Protein 5HQJ (pdb70)

B-factor: mean 32.26, std 24.85, range [4.84, 331.42]

Sequence (280 aa):
KDAKDISVAVIPKVAVPFFDDCNKGAKTAADKAGVKYQWVVPQNTQGSTQVQIIEDLISRHVDGIAISVNEPKSVESVKRAEQSGIKVLTYDSDSPKSGRSYIGTNNEQAGATAETGKALNGQGEVAIITGQLGAVNLNERIAGIKKGLAKYPGIKVVETQGTDDDDLARGVSVVETTLRAHPNLKGIFGVSQVGGPAVAKVLNTREFGAKGKLEVLAFDDLPDTLKGLKDGYIQGIIVQRPVTGSLAVDHLVAQIQGQEGQPKDIDTGVVTVVTKDNTTSYTK

Secondary structure (DSSP, 8-state):
--GGG-EEEEE-SSS-TTHHHHHHHHHHHHHHHT-EEEE---SSSSSHHHHHHHHHHHHTT-SEEEE--SSTGGGS---TTGGGT-EEEEBSS--TTS----EE--HHHHHH-----TTTTTEEEEEEE-S-TT-HHHHHHHHHHHHHHTT-TEEEEEEEE--TT-HHHHHHHHHHHHHH-TTEEEEEE-STTHHHHHHHHHTSTTT----SSEEE--S--HHHHHHHHHTS--B----S---HHHHHHHHHHHTT---S---EE-------TT------

Organism: Paraburkholderia graminis (strain ATCC 700544 / DSM 17151 / LMG 18924 / NCIMB 13744 / C4D1M) (NCBI:txid396598)

Nearest PDB structures (foldseek):
  6gq0-assembly1_A  TM=9.309E-01  e=3.709E-22  Geobacillus stearothermophilus
  5dte-assembly4_D  TM=8.939E-01  e=1.166E-20  Actinobacillus succinogenes 130Z
  6hyh-assembly1_A  TM=8.993E-01  e=2.840E-15  Mycolicibacterium smegmatis MC2 155
  6hb0-assembly2_B  TM=7.031E-01  e=1.275E-14  Mycolicibacterium smegmatis MC2 155
  3h75-assembly1_A  TM=8.509E-01  e=1.441E-12  Pseudomonas protegens Pf-5

Structure (mmCIF, N/CA/C/O backbone):
data_5HQJ
#
_entry.id   5HQJ
#
_cell.length_a   61.094
_cell.length_b   37.403
_cell.length_c   62.429
_cell.angle_alpha   90.000
_cell.angle_beta   113.610
_cell.angle_gamma   90.000
#
_symmetry.space_group_name_H-M   'P 1 21 1'
#
loop_
_entity.id
_entity.type
_entity.pdbx_description
1 polymer 'Periplasmic binding protein/LacI transcriptional regulator'
2 non-polymer alpha-D-arabinopyranose
3 non-polymer 'CHLORIDE ION'
4 water water
#
loop_
_atom_site.group_PDB
_atom_site.id
_atom_site.type_symbol
_atom_site.label_atom_id
_atom_site.label_alt_id
_atom_site.label_comp_id
_atom_site.label_asym_id
_atom_site.label_entity_id
_atom_site.label_seq_id
_atom_site.pdbx_PDB_ins_code
_atom_site.Cartn_x
_atom_site.Cartn_y
_atom_site.Cartn_z
_atom_site.occupancy
_atom_site.B_iso_or_equiv
_atom_site.auth_seq_id
_atom_site.auth_comp_id
_atom_site.auth_asym_id
_atom_site.auth_atom_id
_atom_site.pdbx_PDB_model_num
ATOM 17 N N . LYS A 1 24 ? 0.882 16.050 49.500 1.00 60.06 26 LYS A N 1
ATOM 18 C CA . LYS A 1 24 ? 1.003 14.848 50.337 1.00 41.88 26 LYS A CA 1
ATOM 19 C C . LYS A 1 24 ? 1.311 15.199 51.787 1.00 39.58 26 LYS A C 1
ATOM 20 O O . LYS A 1 24 ? 2.073 16.133 52.063 1.00 37.65 26 LYS A O 1
ATOM 39 N N . ASP A 1 25 ? 0.764 14.435 52.726 1.00 40.70 27 ASP A N 1
ATOM 40 C CA . ASP A 1 25 ? 1.188 14.596 54.114 1.00 61.33 27 ASP A CA 1
ATOM 41 C C . ASP A 1 25 ? 2.588 14.008 54.244 1.00 58.65 27 ASP A C 1
ATOM 42 O O . ASP A 1 25 ? 2.850 12.911 53.748 1.00 36.00 27 ASP A O 1
ATOM 51 N N . ALA A 1 26 ? 3.476 14.739 54.912 1.00 53.17 28 ALA A N 1
ATOM 52 C CA . ALA A 1 26 ? 4.890 14.382 54.966 1.00 29.32 28 ALA A CA 1
ATOM 53 C C . ALA A 1 26 ? 5.110 12.894 55.192 1.00 33.86 28 ALA A C 1
ATOM 54 O O . ALA A 1 26 ? 5.903 12.259 54.486 1.00 37.12 28 ALA A O 1
ATOM 61 N N . LYS A 1 27 ? 4.363 12.323 56.135 1.00 43.01 29 LYS A N 1
ATOM 62 C CA . LYS A 1 27 ? 4.534 10.921 56.491 1.00 42.06 29 LYS A CA 1
ATOM 63 C C . LYS A 1 27 ? 4.138 9.982 55.350 1.00 52.02 29 LYS A C 1
ATOM 64 O O . LYS A 1 27 ? 4.595 8.836 55.299 1.00 64.10 29 LYS A O 1
ATOM 83 N N . ASP A 1 28 ? 3.298 10.463 54.436 1.00 46.41 30 ASP A N 1
ATOM 84 C CA . ASP A 1 28 ? 2.923 9.677 53.256 1.00 48.88 30 ASP A CA 1
ATOM 85 C C . ASP A 1 28 ? 3.919 9.843 52.105 1.00 47.20 30 ASP A C 1
ATOM 86 O O . ASP A 1 28 ? 3.823 9.142 51.086 1.00 37.05 30 ASP A O 1
ATOM 95 N N . ILE A 1 29 ? 4.871 10.763 52.264 1.00 51.12 31 ILE A N 1
ATOM 96 C CA . ILE A 1 29 ? 5.884 10.986 51.239 1.00 41.04 31 ILE A CA 1
ATOM 97 C C . ILE A 1 29 ? 6.979 9.956 51.355 1.00 33.01 31 ILE A C 1
ATOM 98 O O . ILE A 1 29 ? 7.474 9.655 52.444 1.00 37.23 31 ILE A O 1
ATOM 114 N N . SER A 1 30 ? 7.358 9.429 50.204 1.00 30.10 32 SER A N 1
ATOM 115 C CA . SER A 1 30 ? 8.354 8.387 50.107 1.00 31.63 32 SER A CA 1
ATOM 116 C C . SER A 1 30 ? 9.402 8.825 49.102 1.00 41.71 32 SER A C 1
ATOM 117 O O . SER A 1 30 ? 9.066 9.147 47.951 1.00 28.87 32 SER A O 1
ATOM 125 N N . VAL A 1 31 ? 10.660 8.837 49.546 1.00 33.10 33 VAL A N 1
ATOM 126 C CA . VAL A 1 31 ? 11.797 9.188 48.702 1.00 27.15 33 VAL A CA 1
ATOM 127 C C . VAL A 1 31 ? 12.882 8.134 48.804 1.00 24.01 33 VAL A C 1
ATOM 128 O O . VAL A 1 31 ? 13.099 7.536 49.857 1.00 23.56 33 VAL A O 1
ATOM 141 N N . ALA A 1 32 ? 13.578 7.949 47.702 1.00 23.86 34 ALA A N 1
ATOM 142 C CA . ALA A 1 32 ? 14.622 6.967 47.578 1.00 23.41 34 ALA A CA 1
ATOM 143 C C . ALA A 1 32 ? 15.886 7.642 47.041 1.00 26.07 34 ALA A C 1
ATOM 144 O O . ALA A 1 32 ? 15.802 8.462 46.124 1.00 25.05 34 ALA A O 1
ATOM 151 N N . VAL A 1 33 ? 17.033 7.306 47.631 1.00 21.28 35 VAL A N 1
ATOM 152 C CA . VAL A 1 33 ? 18.316 7.821 47.175 1.00 19.24 35 VAL A CA 1
ATOM 153 C C . VAL A 1 33 ? 19.254 6.676 46.838 1.00 20.61 35 VAL A C 1
ATOM 154 O O . VAL A 1 33 ? 19.387 5.718 47.615 1.00 21.68 35 VAL A O 1
ATOM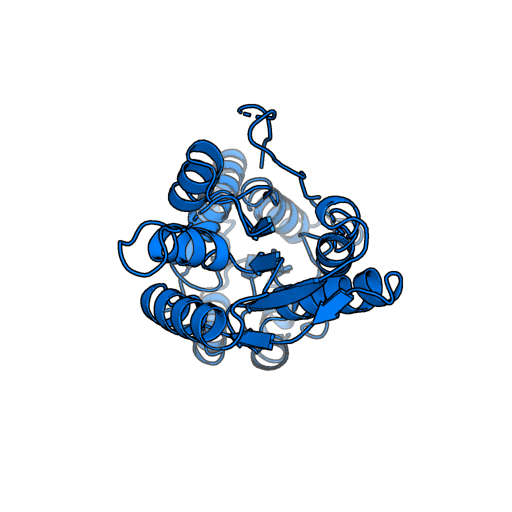 167 N N . ILE A 1 34 ? 19.889 6.781 45.674 1.00 21.52 36 ILE A N 1
ATOM 168 C CA . ILE A 1 34 ? 20.663 5.692 45.073 1.00 20.80 36 ILE A CA 1
ATOM 169 C C . ILE A 1 34 ? 22.090 6.127 44.856 1.00 20.32 36 ILE A C 1
ATOM 170 O O . ILE A 1 34 ? 22.328 7.069 44.070 1.00 19.51 36 ILE A O 1
ATOM 186 N N . PRO A 1 35 ? 23.044 5.477 45.536 1.00 19.18 37 PRO A N 1
ATOM 187 C CA . PRO A 1 35 ? 24.442 5.744 45.203 1.00 18.59 37 PRO A CA 1
ATOM 188 C C . PRO A 1 35 ? 24.881 4.974 43.966 1.00 21.69 37 PRO A C 1
ATOM 189 O O . PRO A 1 35 ? 24.084 4.196 43.429 1.00 22.48 37 PRO A O 1
ATOM 200 N N . LYS A 1 36 ? 26.128 5.154 43.557 1.00 19.81 38 LYS A N 1
ATOM 201 C CA . LYS A 1 36 ? 26.654 4.367 42.438 1.00 21.25 38 LYS A CA 1
ATOM 202 C C . LYS A 1 36 ? 26.764 2.905 42.873 1.00 30.76 38 LYS A C 1
ATOM 203 O O . LYS A 1 36 ? 26.6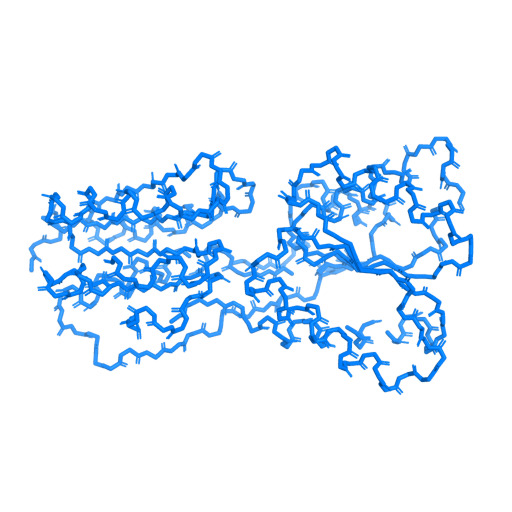36 1.998 42.052 1.00 25.17 38 LYS A O 1
ATOM 222 N N . VAL A 1 37 ? 27.017 2.710 44.169 1.00 24.18 39 VAL A N 1
ATOM 223 C CA . VAL A 1 37 ? 27.200 1.387 44.780 1.00 30.51 39 VAL A CA 1
ATOM 224 C C . VAL A 1 37 ? 27.575 1.622 46.232 1.00 39.88 39 VAL A C 1
ATOM 225 O O . VAL A 1 37 ? 27.849 2.752 46.611 1.00 23.65 39 VAL A O 1
ATOM 238 N N . ALA A 1 38 ? 27.631 0.558 47.030 1.00 39.03 40 ALA A N 1
ATOM 239 C CA . ALA A 1 38 ? 28.107 0.668 48.403 1.00 25.82 40 ALA A CA 1
ATOM 240 C C . ALA A 1 38 ? 29.604 0.863 48.458 1.00 30.39 40 ALA A C 1
ATOM 241 O O . ALA A 1 38 ? 30.336 -0.070 48.776 1.00 37.90 40 ALA A O 1
ATOM 248 N N . VAL A 1 39 ? 30.045 2.080 48.171 1.00 22.41 41 VAL A N 1
ATOM 249 C CA . VAL A 1 39 ? 31.441 2.487 48.310 1.00 19.14 41 VAL A CA 1
ATOM 250 C C . VAL A 1 39 ? 31.556 3.693 49.268 1.00 21.46 41 VAL A C 1
ATOM 251 O O . VAL A 1 39 ? 30.599 4.431 49.458 1.00 20.45 41 VAL A O 1
ATOM 264 N N . PRO A 1 40 ? 32.740 3.902 49.860 1.00 17.68 42 PRO A N 1
ATOM 265 C CA . PRO A 1 40 ? 32.937 4.758 51.033 1.00 17.72 42 PRO A CA 1
ATOM 266 C C . PRO A 1 40 ? 32.433 6.150 50.855 1.00 19.14 42 PRO A C 1
ATOM 267 O O . PRO A 1 40 ? 31.813 6.664 51.756 1.00 17.85 42 PRO A O 1
ATOM 278 N N . PHE A 1 41 ? 32.686 6.762 49.716 1.00 19.72 43 PHE A N 1
ATOM 279 C CA . PHE A 1 41 ? 32.215 8.126 49.514 1.00 16.89 43 PHE A CA 1
ATOM 280 C C . PHE A 1 41 ? 30.735 8.352 49.826 1.00 16.65 43 PHE A C 1
ATOM 281 O O . PHE A 1 41 ? 30.374 9.411 50.361 1.00 16.09 43 PHE A O 1
ATOM 298 N N . PHE A 1 42 ? 29.875 7.398 49.471 1.00 15.63 44 PHE A N 1
ATOM 299 C CA . PHE A 1 42 ? 28.437 7.641 49.530 1.00 14.73 44 PHE A CA 1
ATOM 300 C C . PHE A 1 42 ? 27.825 7.547 50.908 1.00 13.71 44 PHE A C 1
ATOM 301 O O . PHE A 1 42 ? 26.650 7.887 51.061 1.00 14.55 44 PHE A O 1
ATOM 318 N N . ASP A 1 43 ? 28.589 7.038 51.876 1.00 15.86 45 ASP A N 1
ATOM 319 C CA . ASP A 1 43 ? 28.130 7.027 53.263 1.00 14.67 45 ASP A CA 1
ATOM 320 C C . ASP A 1 43 ? 27.754 8.443 53.658 1.00 18.57 45 ASP A C 1
ATOM 321 O O . ASP A 1 43 ? 26.751 8.655 54.333 1.00 13.28 45 ASP A O 1
ATOM 330 N N . ASP A 1 44 ? 28.521 9.436 53.230 1.00 13.62 46 ASP A N 1
ATOM 331 C CA . ASP A 1 44 ? 28.200 10.826 53.580 1.00 13.37 46 ASP A CA 1
ATOM 332 C C . ASP A 1 44 ? 26.906 11.285 52.907 1.00 12.92 46 ASP A C 1
ATOM 333 O O . ASP A 1 44 ? 26.141 12.061 53.476 1.00 12.22 46 ASP A O 1
ATOM 342 N N . CYS A 1 45 ? 26.676 10.850 51.675 1.00 11.33 47 CYS A N 1
ATOM 343 C CA . CYS A 1 45 ? 25.462 11.218 50.983 1.00 11.76 47 CYS A CA 1
ATOM 344 C C . CYS A 1 45 ? 24.233 10.655 51.672 1.00 16.13 47 CYS A C 1
ATOM 345 O O . CYS A 1 45 ? 23.215 11.346 51.831 1.00 14.03 47 CYS A O 1
ATOM 353 N N . ASN A 1 46 ? 24.338 9.388 52.071 1.00 16.72 48 ASN A N 1
ATOM 354 C CA . ASN A 1 46 ? 23.344 8.752 52.911 1.00 13.53 48 ASN A CA 1
ATOM 355 C C . ASN A 1 46 ? 23.109 9.546 54.190 1.00 14.73 48 ASN A C 1
ATOM 356 O O . ASN A 1 46 ? 21.971 9.860 54.531 1.00 14.19 48 ASN A O 1
ATOM 367 N N . LYS A 1 47 ? 24.171 9.859 54.926 1.00 12.62 49 LYS A N 1
ATOM 368 C CA . LYS A 1 47 ? 24.019 10.658 56.159 1.00 13.18 49 LYS A CA 1
ATOM 369 C C . LYS A 1 47 ? 23.230 11.971 55.948 1.00 16.80 49 LYS A C 1
ATOM 370 O O . LYS A 1 47 ? 22.248 12.253 56.667 1.00 18.12 49 LYS A O 1
ATOM 389 N N . GLY A 1 48 ? 23.601 12.728 54.925 1.00 12.02 50 GLY A N 1
ATOM 390 C CA . GLY A 1 48 ? 22.972 14.006 54.666 1.00 16.06 50 GLY A CA 1
ATOM 391 C C . GLY A 1 48 ? 21.531 13.808 54.217 1.00 16.42 50 GLY A C 1
ATOM 392 O O . GLY A 1 48 ? 20.643 14.537 54.615 1.00 14.29 50 GLY A O 1
ATOM 396 N N . ALA A 1 49 ? 21.281 12.804 53.382 1.00 17.94 51 ALA A N 1
ATOM 397 C CA . ALA A 1 49 ? 19.910 12.561 52.934 1.00 15.69 51 ALA A CA 1
ATOM 398 C C . ALA A 1 49 ? 19.016 12.100 54.102 1.00 17.36 51 ALA A C 1
ATOM 399 O O . ALA A 1 49 ? 17.878 12.558 54.255 1.00 16.24 51 ALA A O 1
ATOM 406 N N . LYS A 1 50 ? 19.539 11.209 54.931 1.00 18.80 52 LYS A N 1
ATOM 407 C CA . LYS A 1 50 ? 18.790 10.647 56.043 1.00 18.84 52 LYS A CA 1
ATOM 408 C C . LYS A 1 50 ? 18.462 11.758 57.030 1.00 14.50 52 LYS A C 1
ATOM 409 O O . LYS A 1 50 ? 17.327 11.863 57.488 1.00 18.66 52 LYS A O 1
ATOM 428 N N . THR A 1 51 ? 19.442 12.613 57.329 1.00 17.14 53 THR A N 1
ATOM 429 C CA . THR A 1 51 ? 19.209 13.789 58.177 1.00 18.84 53 THR A CA 1
ATOM 430 C C . THR A 1 51 ? 18.083 14.687 57.625 1.00 17.37 53 THR A C 1
ATOM 431 O O . THR A 1 51 ? 17.152 15.056 58.349 1.00 16.46 53 THR A O 1
ATOM 442 N N . ALA A 1 52 ? 18.121 14.992 56.335 1.00 18.84 54 ALA A N 1
ATOM 443 C CA . ALA A 1 52 ? 17.111 15.877 55.763 1.00 15.51 54 ALA A CA 1
ATOM 444 C C . ALA A 1 52 ? 15.737 15.224 55.739 1.00 17.11 54 ALA A C 1
ATOM 445 O O . ALA A 1 52 ? 14.714 15.882 55.978 1.00 17.16 54 ALA A O 1
ATOM 452 N N . ALA A 1 53 ? 15.694 13.924 55.451 1.00 16.89 55 ALA A N 1
ATOM 453 C CA . ALA A 1 53 ? 14.413 13.203 55.418 1.00 19.17 55 ALA A CA 1
ATOM 454 C C . ALA A 1 53 ? 13.785 13.166 56.804 1.00 18.26 55 ALA A C 1
ATOM 455 O O . ALA A 1 53 ? 12.569 13.309 56.938 1.00 22.51 55 ALA A O 1
ATOM 462 N N . ASP A 1 54 ? 14.603 12.932 57.827 1.00 19.96 56 ASP A N 1
ATOM 463 C CA . ASP A 1 54 ? 14.102 12.890 59.199 1.00 20.74 56 ASP A CA 1
ATOM 464 C C . ASP A 1 54 ? 13.571 14.257 59.579 1.00 16.54 56 ASP A C 1
ATOM 465 O O . ASP A 1 54 ? 12.493 14.366 60.197 1.00 20.76 56 ASP A O 1
ATOM 474 N N . LYS A 1 55 ? 14.311 15.303 59.204 1.00 16.95 57 LYS A N 1
ATOM 475 C CA . LYS A 1 55 ? 13.865 16.669 59.443 1.00 17.27 57 LYS A CA 1
ATOM 476 C C . LYS A 1 55 ? 12.497 16.860 58.795 1.00 23.04 57 LYS A C 1
ATOM 477 O O . LYS A 1 55 ? 11.577 17.410 59.407 1.00 21.41 57 LYS A O 1
ATOM 496 N N . ALA A 1 56 ? 12.342 16.342 57.585 1.00 17.50 58 ALA A N 1
ATOM 497 C CA . ALA A 1 56 ? 11.153 16.609 56.798 1.00 28.23 58 ALA A CA 1
ATOM 498 C C . ALA A 1 56 ? 10.002 15.725 57.262 1.00 27.39 58 ALA A C 1
ATOM 499 O O . ALA A 1 56 ? 8.844 15.973 56.942 1.00 27.41 58 ALA A O 1
ATOM 506 N N . GLY A 1 57 ? 10.319 14.683 58.018 1.00 21.08 59 GLY A N 1
ATOM 507 C CA . GLY A 1 57 ? 9.311 13.724 58.429 1.00 27.50 59 GLY A CA 1
ATOM 508 C C . GLY A 1 57 ? 8.810 12.779 57.349 1.00 38.12 59 GLY A C 1
ATOM 509 O O . GLY A 1 57 ? 7.696 12.253 57.452 1.00 34.64 59 GLY A O 1
ATOM 513 N N . VAL A 1 58 ? 9.614 12.545 56.319 1.00 22.77 60 VAL A N 1
ATOM 514 C CA . VAL A 1 58 ? 9.199 11.665 55.232 1.00 24.04 60 VAL A CA 1
ATOM 515 C C . VAL A 1 58 ? 9.844 10.289 55.361 1.00 29.40 60 VAL A C 1
ATOM 516 O O . VAL A 1 58 ? 10.839 10.113 56.076 1.00 43.89 60 VAL A O 1
ATOM 529 N N . LYS A 1 59 ? 9.257 9.320 54.666 1.00 25.34 61 LYS A N 1
ATOM 530 C CA . LYS A 1 59 ? 9.829 7.991 54.533 1.00 36.77 61 LYS A CA 1
ATOM 531 C C . LYS A 1 59 ? 11.025 8.081 53.605 1.00 33.62 61 LYS A C 1
ATOM 532 O O . LYS A 1 59 ? 10.963 8.742 52.572 1.00 27.24 61 LYS A O 1
ATOM 551 N N . TYR A 1 60 ? 12.106 7.407 53.985 1.00 29.39 62 TYR A N 1
ATOM 552 C CA . TYR A 1 60 ? 13.362 7.476 53.270 1.00 30.71 62 TYR A CA 1
ATOM 553 C C . TYR A 1 60 ? 13.928 6.074 53.083 1.00 25.08 62 TYR A C 1
ATOM 554 O O . TYR A 1 60 ? 13.935 5.292 54.034 1.00 26.68 62 TYR A O 1
ATOM 572 N N . GLN A 1 61 ? 14.385 5.753 51.869 1.00 24.49 63 GLN A N 1
ATOM 573 C CA . GLN A 1 61 ? 15.219 4.571 51.655 1.00 31.21 63 GLN A CA 1
ATOM 574 C C . GLN A 1 61 ? 16.490 4.862 50.863 1.00 24.16 63 GLN A C 1
ATOM 575 O O . GLN A 1 61 ? 16.532 5.657 49.902 1.00 26.54 63 GLN A O 1
ATOM 589 N N . TRP A 1 62 ? 17.530 4.165 51.284 1.00 23.93 64 TRP A N 1
ATOM 590 C CA . TRP A 1 62 ? 18.812 4.131 50.617 1.00 22.91 64 TRP A CA 1
ATOM 591 C C . TRP A 1 62 ? 18.900 2.808 49.865 1.00 24.29 64 TRP A C 1
ATOM 592 O O . TRP A 1 62 ? 18.860 1.743 50.482 1.00 29.17 64 TRP A O 1
ATOM 613 N N . VAL A 1 63 ? 18.964 2.887 48.540 1.00 21.58 65 VAL A N 1
ATOM 614 C CA . VAL A 1 63 ? 18.927 1.708 47.674 1.00 23.45 65 VAL A CA 1
ATOM 615 C C . VAL A 1 63 ? 20.247 1.534 46.932 1.00 25.61 65 VAL A C 1
ATOM 616 O O . VAL A 1 63 ? 20.620 2.341 46.072 1.00 26.57 65 VAL A O 1
ATOM 629 N N . VAL A 1 64 ? 20.945 0.453 47.243 1.00 29.29 66 VAL A N 1
ATOM 630 C CA . VAL A 1 64 ? 22.318 0.301 46.803 1.00 33.19 66 VAL A CA 1
ATOM 631 C C . VAL A 1 64 ? 22.501 -0.682 45.638 1.00 36.93 66 VAL A C 1
ATOM 632 O O . VAL A 1 64 ? 22.114 -1.851 45.741 1.00 29.16 66 VAL A O 1
ATOM 645 N N . PRO A 1 65 ? 23.112 -0.221 44.532 1.00 36.18 67 PRO A N 1
ATOM 646 C CA . PRO A 1 65 ? 23.498 -1.175 43.480 1.00 42.74 67 PRO A CA 1
ATOM 647 C C . PRO A 1 65 ? 24.573 -2.176 43.947 1.00 58.14 67 PRO A C 1
ATOM 648 O O . PRO A 1 65 ? 25.279 -1.880 44.907 1.00 70.47 67 PRO A O 1
ATOM 659 N N . GLN A 1 66 ? 24.699 -3.328 43.274 1.00 51.16 68 GLN A N 1
ATOM 660 C CA . GLN A 1 66 ? 25.680 -4.354 43.658 1.00 49.58 68 GLN A CA 1
ATOM 661 C C . GLN A 1 66 ? 26.968 -4.216 42.853 1.00 57.57 68 GLN A C 1
ATOM 662 O O . GLN A 1 66 ? 28.036 -4.680 43.277 1.00 44.03 68 GLN A O 1
ATOM 676 N N . ASN A 1 67 ? 26.852 -3.583 41.686 1.00 31.87 69 ASN A N 1
ATOM 677 C CA . ASN A 1 67 ? 27.995 -3.305 40.831 1.00 38.70 69 ASN A CA 1
ATOM 678 C C . ASN A 1 67 ? 27.740 -2.034 40.034 1.00 42.78 69 ASN A C 1
ATOM 679 O O . ASN A 1 67 ? 26.649 -1.465 40.098 1.00 45.54 69 ASN A O 1
ATOM 690 N N . THR A 1 68 ? 28.749 -1.606 39.285 1.00 44.76 70 THR A N 1
ATOM 691 C CA . THR A 1 68 ? 28.736 -0.295 38.651 1.00 29.17 70 THR A CA 1
ATOM 692 C C . THR A 1 68 ? 28.150 -0.303 37.232 1.00 45.08 70 THR A C 1
ATOM 693 O O . THR A 1 68 ? 28.395 0.633 36.471 1.00 37.51 70 THR A O 1
ATOM 704 N N . GLN A 1 69 ? 27.368 -1.314 36.854 1.00 57.83 71 GLN A N 1
ATOM 705 C CA . GLN A 1 69 ? 27.194 -1.546 35.409 1.00 65.10 71 GLN A CA 1
ATOM 706 C C . GLN A 1 69 ? 26.112 -0.712 34.683 1.00 92.58 71 GLN A C 1
ATOM 707 O O . GLN A 1 69 ? 26.419 -0.114 33.648 1.00 107.98 71 GLN A O 1
ATOM 721 N N . GLY A 1 70 ? 24.875 -0.663 35.173 1.00 71.44 72 GLY A N 1
ATOM 722 C CA . GLY A 1 70 ? 23.855 0.153 34.515 1.00 36.02 72 GLY A CA 1
ATOM 723 C C . GLY A 1 70 ? 22.497 -0.490 34.498 1.00 42.15 72 GLY A C 1
ATOM 724 O O . GLY A 1 70 ? 21.510 0.114 34.926 1.00 38.17 72 GLY A O 1
ATOM 728 N N . SER A 1 71 ? 22.442 -1.720 33.996 1.00 39.46 73 SER A N 1
ATOM 729 C CA . SER A 1 71 ? 21.237 -2.526 34.114 1.00 42.77 73 SER A CA 1
ATOM 730 C C . SER A 1 71 ? 20.797 -2.613 35.571 1.00 37.18 73 SER A C 1
ATOM 731 O O . SER A 1 71 ? 19.606 -2.689 35.869 1.00 47.53 73 SER A O 1
ATOM 739 N N . THR A 1 72 ? 21.764 -2.617 36.483 1.00 38.26 74 THR A N 1
ATOM 740 C 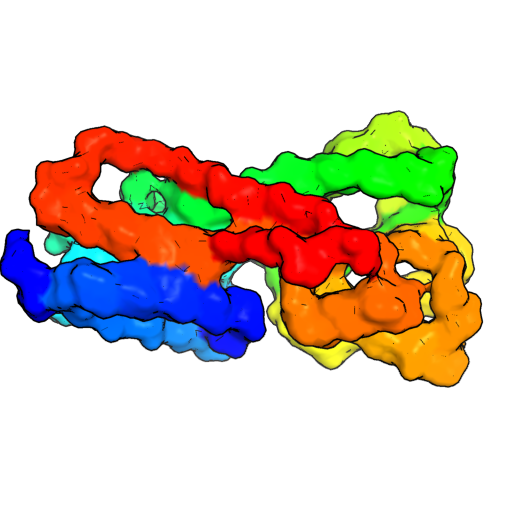CA . THR A 1 72 ? 21.463 -2.776 37.895 1.00 37.73 74 THR A CA 1
ATOM 741 C C . THR A 1 72 ? 20.642 -1.595 38.433 1.00 35.70 74 THR A C 1
ATOM 742 O O . THR A 1 72 ? 19.755 -1.777 39.271 1.00 41.44 74 THR A O 1
ATOM 753 N N . GLN A 1 73 ? 20.936 -0.394 37.944 1.00 36.63 75 GLN A N 1
ATOM 754 C CA . GLN A 1 73 ? 20.210 0.795 38.403 1.00 31.50 75 GLN A CA 1
ATOM 755 C C . GLN A 1 73 ? 18.867 0.951 37.689 1.00 35.29 75 GLN A C 1
ATOM 756 O O . GLN A 1 73 ? 17.947 1.537 38.237 1.00 34.98 75 GLN A O 1
ATOM 770 N N . VAL A 1 74 ? 18.727 0.403 36.482 1.00 36.99 76 VAL A N 1
ATOM 771 C CA . VAL A 1 74 ? 17.416 0.415 35.832 1.00 36.72 76 VAL A CA 1
ATOM 772 C C . VAL A 1 74 ? 16.430 -0.440 36.642 1.00 37.50 76 VAL A C 1
ATOM 773 O O . VAL A 1 74 ? 15.306 -0.019 36.905 1.00 37.90 76 VAL A O 1
ATOM 786 N N . GLN A 1 75 ? 16.857 -1.631 37.056 1.00 45.89 77 GLN A N 1
ATOM 787 C CA . GLN A 1 75 ? 15.985 -2.508 37.828 1.00 43.01 77 GLN A CA 1
ATOM 788 C C . GLN A 1 75 ? 15.485 -1.805 39.082 1.00 37.11 77 GLN A C 1
ATOM 789 O O . GLN A 1 75 ? 14.300 -1.903 39.420 1.00 46.55 77 GLN A O 1
ATOM 803 N N . ILE A 1 76 ? 16.368 -1.063 39.748 1.00 44.04 78 ILE A N 1
ATOM 804 C CA . ILE A 1 76 ? 15.988 -0.366 40.980 1.00 44.88 78 ILE A CA 1
ATOM 805 C C . ILE A 1 76 ? 14.905 0.679 40.734 1.00 33.86 78 ILE A C 1
ATOM 806 O O . ILE A 1 76 ? 13.964 0.808 41.518 1.00 35.76 78 ILE A O 1
ATOM 822 N N . ILE A 1 77 ? 15.028 1.426 39.645 1.00 34.14 79 ILE A N 1
ATOM 823 C CA . ILE A 1 77 ? 14.051 2.467 39.357 1.00 37.68 79 ILE A CA 1
ATOM 824 C C . ILE A 1 77 ? 12.686 1.851 38.997 1.00 37.31 79 ILE A C 1
ATOM 825 O O . ILE A 1 77 ? 11.658 2.374 39.416 1.00 37.68 79 ILE A O 1
ATOM 841 N N . GLU A 1 78 ? 12.657 0.711 38.307 1.00 55.70 80 GLU A N 1
ATOM 842 C CA . GLU A 1 78 ? 11.371 0.079 37.988 1.00 56.15 80 GLU A CA 1
ATOM 843 C C . GLU A 1 78 ? 10.621 -0.342 39.254 1.00 40.99 80 GLU A C 1
ATOM 844 O O . GLU A 1 78 ? 9.410 -0.125 39.355 1.00 44.17 80 GLU A O 1
ATOM 856 N N . ASP A 1 79 ? 11.333 -0.930 40.217 1.00 39.72 81 ASP A N 1
ATOM 857 C CA . ASP A 1 79 ? 10.739 -1.259 41.514 1.00 43.06 81 ASP A CA 1
ATOM 858 C C . ASP A 1 79 ? 10.124 -0.029 42.153 1.00 46.94 81 ASP A C 1
ATOM 859 O O . ASP A 1 79 ? 9.008 -0.067 42.662 1.00 71.43 81 ASP A O 1
ATOM 868 N N . LEU A 1 80 ? 10.873 1.068 42.124 1.00 44.93 82 LEU A N 1
ATOM 869 C CA . LEU A 1 80 ? 10.419 2.304 42.727 1.00 35.85 82 LEU A CA 1
ATOM 870 C C . LEU A 1 80 ? 9.199 2.843 42.011 1.00 37.61 82 LEU A C 1
ATOM 871 O O . LEU A 1 80 ? 8.282 3.351 42.650 1.00 37.90 82 LEU A O 1
ATOM 887 N N . ILE A 1 81 ? 9.166 2.700 40.689 1.00 38.93 83 ILE A N 1
ATOM 888 C CA . ILE A 1 81 ? 7.963 3.036 39.933 1.00 44.35 83 ILE A CA 1
ATOM 889 C C . ILE A 1 81 ? 6.817 2.193 40.471 1.00 42.73 83 ILE A C 1
ATOM 890 O O . ILE A 1 81 ? 5.747 2.712 40.815 1.00 43.54 83 ILE A O 1
ATOM 906 N N . SER A 1 82 ? 7.082 0.893 40.560 1.00 43.35 84 SER A N 1
ATOM 907 C CA . SER A 1 82 ? 6.108 -0.100 41.009 1.00 58.05 84 SER A CA 1
ATOM 908 C C . SER A 1 82 ? 5.471 0.259 42.340 1.00 58.90 84 SER A C 1
ATOM 909 O O . SER A 1 82 ? 4.289 -0.009 42.571 1.00 63.04 84 SER A O 1
ATOM 917 N N . ARG A 1 83 ? 6.261 0.872 43.213 1.00 49.63 85 ARG A N 1
ATOM 918 C CA . ARG A 1 83 ? 5.826 1.126 44.574 1.00 44.30 85 ARG A CA 1
ATOM 919 C C . ARG A 1 83 ? 5.180 2.490 44.727 1.00 41.35 85 ARG A C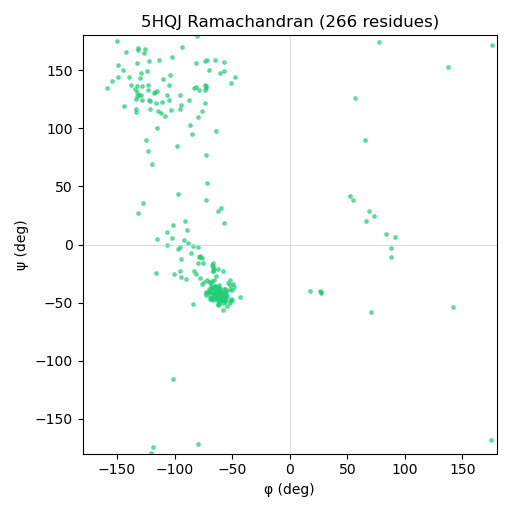 1
ATOM 920 O O . ARG A 1 83 ? 4.803 2.875 45.829 1.00 41.72 85 ARG A O 1
ATOM 941 N N . HIS A 1 84 ? 5.027 3.199 43.612 1.00 42.57 86 HIS A N 1
ATOM 942 C CA . HIS A 1 84 ? 4.427 4.524 43.619 1.00 48.30 86 HIS A CA 1
ATOM 943 C C . HIS A 1 84 ? 5.171 5.429 44.603 1.00 43.52 86 HIS A C 1
ATOM 944 O O . HIS A 1 84 ? 4.551 6.231 45.312 1.00 44.72 86 HIS A O 1
ATOM 958 N N . VAL A 1 85 ? 6.493 5.296 44.670 1.00 37.37 87 VAL A N 1
ATOM 959 C CA . VAL A 1 85 ? 7.262 6.206 45.516 1.00 41.66 87 VAL A CA 1
ATOM 960 C C . VAL A 1 85 ? 7.255 7.556 44.838 1.00 36.41 87 VAL A C 1
ATOM 961 O O . VAL A 1 85 ? 7.013 7.667 43.631 1.00 36.15 87 VAL A O 1
ATOM 974 N N . ASP A 1 86 ? 7.505 8.586 45.628 1.00 34.57 88 ASP A N 1
ATOM 975 C CA . ASP A 1 86 ? 7.224 9.940 45.199 1.00 39.56 88 ASP A CA 1
ATOM 976 C C . ASP A 1 86 ? 8.436 10.632 44.581 1.00 31.00 88 ASP A C 1
ATOM 977 O O . ASP A 1 86 ? 8.279 11.507 43.721 1.00 35.59 88 ASP A O 1
ATOM 986 N N . GLY A 1 87 ? 9.631 10.226 45.010 1.00 29.29 89 GLY A N 1
ATOM 987 C CA . GLY A 1 87 ? 10.856 10.871 44.577 1.00 31.40 89 GLY A CA 1
ATOM 988 C C . GLY A 1 87 ? 12.049 9.946 44.526 1.00 33.17 89 GLY A C 1
ATOM 989 O O . GLY A 1 87 ? 12.197 9.055 45.356 1.00 28.29 89 GLY A O 1
ATOM 993 N N . ILE A 1 88 ? 12.906 10.178 43.537 1.00 26.13 90 ILE A N 1
ATOM 994 C CA . ILE A 1 88 ? 14.131 9.423 43.338 1.00 25.38 90 ILE A CA 1
ATOM 995 C C . ILE A 1 88 ? 15.297 10.367 43.069 1.00 27.69 90 ILE A C 1
ATOM 996 O O . ILE A 1 88 ? 15.253 11.177 42.131 1.00 28.80 90 ILE A O 1
ATOM 1012 N N . ALA A 1 89 ? 16.343 10.233 43.869 1.00 27.35 91 ALA A N 1
ATOM 1013 C CA . ALA A 1 89 ? 17.614 10.900 43.612 1.00 20.44 91 ALA A CA 1
ATOM 1014 C C . ALA A 1 89 ? 18.655 9.828 43.349 1.00 27.78 91 ALA A C 1
ATOM 1015 O O . ALA A 1 89 ? 18.757 8.837 44.097 1.00 21.49 91 ALA A O 1
ATOM 1022 N N . ILE A 1 90 ? 19.420 10.021 42.279 1.00 21.91 92 ILE A N 1
ATOM 1023 C CA . ILE A 1 90 ? 20.383 9.025 41.866 1.00 24.16 92 ILE A CA 1
ATOM 1024 C C . ILE A 1 90 ? 21.712 9.649 41.439 1.00 20.55 92 ILE A C 1
ATOM 1025 O O . ILE A 1 90 ? 21.765 10.681 40.769 1.00 19.98 92 ILE A O 1
ATOM 1041 N N . SER A 1 91 ? 22.791 9.016 41.877 1.00 19.65 93 SER A N 1
ATOM 1042 C CA . SER A 1 91 ? 24.113 9.194 41.281 1.00 20.52 93 SER A CA 1
ATOM 1043 C C . SER A 1 91 ? 24.353 8.099 40.220 1.00 26.39 93 SER A C 1
ATOM 1044 O O . SER A 1 91 ? 24.350 6.900 40.542 1.00 21.81 93 SER A O 1
ATOM 1052 N N . VAL A 1 92 ? 24.575 8.508 38.970 1.00 26.16 94 VAL A N 1
ATOM 1053 C CA . VAL A 1 92 ? 24.569 7.590 37.815 1.00 23.79 94 VAL A CA 1
ATOM 1054 C C . VAL A 1 92 ? 25.949 7.072 37.415 1.00 24.02 94 VAL A C 1
ATOM 1055 O O . VAL A 1 92 ? 26.883 7.833 37.203 1.00 26.61 94 VAL A O 1
ATOM 1068 N N . ASN A 1 93 ? 26.063 5.753 37.289 1.00 31.58 95 ASN A N 1
ATOM 1069 C CA . ASN A 1 93 ? 27.334 5.169 36.892 1.00 27.57 95 ASN A CA 1
ATOM 1070 C C . ASN A 1 93 ? 27.651 5.407 35.419 1.00 28.18 95 ASN A C 1
ATOM 1071 O O . ASN A 1 93 ? 28.779 5.748 35.069 1.00 31.02 95 ASN A O 1
ATOM 1082 N N . GLU A 1 94 ? 26.635 5.257 34.584 1.00 30.93 96 GLU A N 1
ATOM 1083 C CA . GLU A 1 94 ? 26.769 5.467 33.142 1.00 43.12 96 GLU A CA 1
ATOM 1084 C C . GLU A 1 94 ? 25.462 6.096 32.593 1.00 30.18 96 GLU A C 1
ATOM 1085 O O . GLU A 1 94 ? 24.388 5.509 32.714 1.00 31.03 96 GLU A O 1
ATOM 1097 N N . PRO A 1 95 ? 25.559 7.308 32.007 1.00 32.35 97 PRO A N 1
ATOM 1098 C CA . PRO A 1 95 ? 24.387 8.169 31.792 1.00 39.50 97 PRO A CA 1
ATOM 1099 C C . PRO A 1 95 ? 23.384 7.641 30.777 1.00 46.58 97 PRO A C 1
ATOM 1100 O O . PRO A 1 95 ? 22.179 7.803 30.979 1.00 53.87 97 PRO A O 1
ATOM 1111 N N . LYS A 1 96 ? 23.866 7.023 29.701 1.00 53.89 98 LYS A N 1
ATOM 1112 C CA . LYS A 1 96 ? 22.965 6.615 28.638 1.00 54.62 98 LYS A CA 1
ATOM 1113 C C . LYS A 1 96 ? 22.104 5.467 29.152 1.00 39.39 98 LYS A C 1
ATOM 1114 O O . LYS A 1 96 ? 20.908 5.443 28.899 1.00 43.55 98 LYS A O 1
ATOM 1133 N N . SER A 1 97 ? 22.705 4.547 29.912 1.00 36.79 99 SER A N 1
ATOM 1134 C CA . SER A 1 97 ? 22.011 3.356 30.381 1.00 38.35 99 SER A CA 1
ATOM 1135 C C . SER A 1 97 ? 20.634 3.631 31.000 1.00 36.85 99 SER A C 1
ATOM 1136 O O . SER A 1 97 ? 19.697 2.849 30.876 1.00 38.35 99 SER A O 1
ATOM 1144 N N . VAL A 1 98 ? 20.532 4.743 31.705 1.00 39.35 100 VAL A N 1
ATOM 1145 C CA . VAL A 1 98 ? 19.419 4.953 32.613 1.00 34.72 100 VAL A CA 1
ATOM 1146 C C . VAL A 1 98 ? 18.399 5.987 32.082 1.00 35.25 100 VAL A C 1
ATOM 1147 O O . VAL A 1 98 ? 17.369 6.248 32.712 1.00 35.17 100 VAL A O 1
ATOM 1160 N N . GLU A 1 99 ? 18.665 6.541 30.897 1.00 37.56 101 GLU A N 1
ATOM 1161 C CA . GLU A 1 99 ? 17.808 7.598 30.355 1.00 40.64 101 GLU A CA 1
ATOM 1162 C C . GLU A 1 99 ? 16.355 7.149 30.196 1.00 38.27 101 GLU A C 1
ATOM 1163 O O . GLU A 1 99 ? 15.429 7.896 30.507 1.00 38.16 101 GLU A O 1
ATOM 1175 N N . SER A 1 100 ? 16.153 5.932 29.696 1.00 43.45 102 SER A N 1
ATOM 1176 C CA . SER A 1 100 ? 14.818 5.484 29.335 1.00 42.17 102 SER A CA 1
ATOM 1177 C C . SER A 1 100 ? 13.896 5.259 30.539 1.00 41.85 102 SER A C 1
ATOM 1178 O O . SER A 1 100 ? 12.747 5.702 30.539 1.00 42.71 102 SER A O 1
ATOM 1186 N N . VAL A 1 101 ? 14.385 4.566 31.560 1.00 40.73 103 VAL A N 1
ATOM 1187 C CA . VAL A 1 101 ? 13.550 4.266 32.720 1.00 40.52 103 VAL A CA 1
ATOM 1188 C C . VAL A 1 101 ? 13.307 5.521 33.572 1.00 38.78 103 VAL A C 1
ATOM 1189 O O . VAL A 1 101 ? 12.276 5.646 34.230 1.00 39.10 103 VAL A O 1
ATOM 1219 N N . LYS A 1 103 ? 12.804 8.517 32.396 1.00 38.21 105 LYS A N 1
ATOM 1220 C CA . LYS A 1 103 ? 11.714 9.210 31.738 1.00 39.65 105 LYS A CA 1
ATOM 1221 C C . LYS A 1 103 ? 10.349 8.622 32.089 1.00 42.37 105 LYS A C 1
ATOM 1222 O O . LYS A 1 103 ? 9.410 9.374 32.297 1.00 41.72 105 LYS A O 1
ATOM 1241 N N . ARG A 1 104 ? 10.238 7.296 32.174 1.00 42.45 106 ARG A N 1
ATOM 1242 C CA . ARG A 1 104 ? 8.953 6.677 32.515 1.00 44.19 106 ARG A CA 1
ATOM 1243 C C . ARG A 1 104 ? 8.522 7.044 33.931 1.00 42.92 106 ARG A C 1
ATOM 1244 O O . ARG A 1 104 ? 7.359 7.378 34.167 1.00 43.98 106 ARG A O 1
ATOM 1265 N N . ALA A 1 105 ? 9.470 6.982 34.865 1.00 46.84 107 ALA A N 1
ATOM 1266 C CA . ALA A 1 105 ? 9.236 7.376 36.253 1.00 39.33 107 ALA A CA 1
ATOM 1267 C C . ALA A 1 105 ? 8.591 8.753 36.327 1.00 39.06 107 ALA A C 1
ATOM 1268 O O . ALA A 1 105 ? 7.633 8.970 37.049 1.00 39.51 107 ALA A O 1
ATOM 1275 N N . GLU A 1 106 ? 9.155 9.685 35.583 1.00 38.35 108 GLU A N 1
ATOM 1276 C CA . GLU A 1 106 ? 8.614 11.028 35.465 1.00 38.21 108 GLU A CA 1
ATOM 1277 C C . GLU A 1 106 ? 7.179 11.075 34.864 1.00 40.75 108 GLU A C 1
ATOM 1278 O O . GLU A 1 106 ? 6.375 11.917 35.272 1.00 40.91 108 GLU A O 1
ATOM 1290 N N . GLN A 1 107 ? 6.855 10.181 33.917 1.00 44.58 109 GLN A N 1
ATOM 1291 C CA . GLN A 1 107 ? 5.502 10.125 33.329 1.00 47.90 109 GLN A CA 1
ATOM 1292 C C . GLN A 1 107 ? 4.539 9.394 34.244 1.00 57.17 109 GLN A C 1
ATOM 1293 O O . GLN A 1 107 ? 3.364 9.219 33.913 1.00 61.58 109 GLN A O 1
ATOM 1307 N N . SER A 1 108 ? 5.057 8.911 35.363 1.00 44.89 110 SER A N 1
ATOM 1308 C CA . SER A 1 108 ? 4.232 8.305 36.393 1.00 45.92 110 SER A CA 1
ATOM 1309 C C . SER A 1 108 ? 4.045 9.283 37.535 1.00 44.08 110 SER A C 1
ATOM 1310 O O . SER A 1 108 ? 3.475 8.943 38.571 1.00 50.41 110 SER A O 1
ATOM 1318 N N . GLY A 1 109 ? 4.542 10.503 37.336 1.00 49.27 111 GLY A N 1
ATOM 1319 C CA . GLY A 1 109 ? 4.487 11.540 38.352 1.00 42.81 111 GLY A CA 1
ATOM 1320 C C . GLY A 1 109 ? 5.650 11.578 39.338 1.00 38.96 111 GLY A C 1
ATOM 1321 O O . GLY A 1 109 ? 5.684 12.462 40.184 1.00 48.22 111 GLY A O 1
ATOM 1325 N N . ILE A 1 110 ? 6.588 10.635 39.240 1.00 37.82 112 ILE A N 1
ATOM 1326 C CA . ILE A 1 110 ? 7.721 10.571 40.179 1.00 35.44 112 ILE A CA 1
ATOM 1327 C C . ILE A 1 110 ? 8.680 11.696 39.860 1.00 36.35 112 ILE A C 1
ATOM 1328 O O . ILE A 1 110 ? 9.023 11.919 38.682 1.00 34.00 112 ILE A O 1
ATOM 1344 N N . LYS A 1 111 ? 9.104 12.409 40.900 1.00 31.68 113 LYS A N 1
ATOM 1345 C CA . LYS A 1 111 ? 10.091 13.470 40.729 1.00 33.17 113 LYS A CA 1
ATOM 1346 C C . LYS A 1 111 ? 11.463 12.847 40.732 1.00 33.82 113 LYS A C 1
ATOM 1347 O O . LYS A 1 111 ? 11.754 11.986 41.569 1.00 27.90 113 LYS A O 1
ATOM 1366 N N . VAL A 1 112 ? 12.295 13.266 39.785 1.00 27.88 114 VAL A N 1
ATOM 1367 C CA . VAL A 1 112 ? 13.582 12.635 39.602 1.00 26.93 114 VAL A CA 1
ATOM 1368 C C . VAL A 1 112 ? 14.657 13.699 39.476 1.00 25.10 114 VAL A C 1
ATOM 1369 O O . VAL A 1 112 ? 14.514 14.643 38.708 1.00 29.15 114 VAL A O 1
ATOM 1382 N N . LEU A 1 113 ? 15.732 13.524 40.230 1.00 23.38 115 LEU A N 1
ATOM 1383 C CA . LEU A 1 113 ? 16.893 14.362 40.063 1.00 24.37 115 LEU A CA 1
ATOM 1384 C C . LEU A 1 113 ? 18.164 13.552 40.243 1.00 22.21 115 LEU A C 1
ATOM 1385 O O . LEU A 1 113 ? 18.144 12.405 40.735 1.00 21.40 115 LEU A O 1
ATOM 1401 N N . THR A 1 114 ? 19.276 14.143 39.829 1.00 20.05 116 THR A N 1
ATOM 1402 C CA . THR A 1 114 ? 20.577 13.505 40.014 1.00 19.90 116 THR A CA 1
ATOM 1403 C C . THR A 1 114 ? 21.442 14.280 40.982 1.00 22.50 116 THR A C 1
ATOM 1404 O O . THR A 1 114 ? 21.185 15.466 41.227 1.00 17.71 116 THR A O 1
ATOM 1415 N N . TYR A 1 115 ? 22.435 13.582 41.542 1.00 18.10 117 TYR A N 1
ATOM 1416 C CA . TYR A 1 115 ? 23.439 14.196 42.435 1.00 14.87 117 TYR A CA 1
ATOM 1417 C C . TYR A 1 115 ? 24.764 13.478 42.177 1.00 18.46 117 TYR A C 1
ATOM 1418 O O . TYR A 1 115 ? 24.775 12.322 41.744 1.00 16.45 117 TYR A O 1
ATOM 1436 N N . ASP A 1 116 ? 25.863 14.209 42.375 1.00 19.27 118 ASP A N 1
ATOM 1437 C CA . ASP A 1 116 ? 27.227 13.696 42.273 1.00 13.85 118 ASP A CA 1
ATOM 1438 C C . ASP A 1 116 ? 27.674 13.377 40.852 1.00 16.79 118 ASP A C 1
ATOM 1439 O O . ASP A 1 116 ? 28.692 13.898 40.405 1.00 24.05 118 ASP A O 1
ATOM 1448 N N . SER A 1 117 ? 26.930 12.484 40.192 1.00 19.85 119 SER A N 1
ATOM 1449 C CA . SER A 1 117 ? 27.215 12.080 38.810 1.00 24.51 119 SER A CA 1
ATOM 1450 C C . SER A 1 117 ? 25.927 12.096 37.978 1.00 19.51 119 SER A C 1
ATOM 1451 O O . SER A 1 117 ? 24.973 11.335 38.190 1.00 22.58 119 SER A O 1
ATOM 1459 N N . ASP A 1 118 ? 25.921 13.016 37.021 1.00 26.57 120 ASP A N 1
ATOM 1460 C CA . ASP A 1 118 ? 24.724 13.332 36.240 1.00 29.75 120 ASP A CA 1
ATOM 1461 C C . ASP A 1 118 ? 24.444 12.370 35.074 1.00 26.43 120 ASP A C 1
ATOM 1462 O O . ASP A 1 118 ? 25.339 11.651 34.616 1.00 31.08 120 ASP A O 1
ATOM 1471 N N . SER A 1 119 ? 23.171 12.329 34.678 1.00 28.18 121 SER A N 1
ATOM 1472 C CA . SER A 1 119 ? 22.724 11.813 33.372 1.00 38.77 121 SER A CA 1
ATOM 1473 C C . SER A 1 119 ? 21.893 12.901 32.679 1.00 37.32 121 SER A C 1
ATOM 1474 O O . SER A 1 119 ? 20.682 12.975 32.874 1.00 28.71 121 SER A O 1
ATOM 1482 N N . PRO A 1 120 ? 22.546 13.772 31.894 1.00 36.12 122 PRO A N 1
ATOM 1483 C CA . PRO A 1 120 ? 21.900 14.998 31.398 1.00 47.43 122 PRO A CA 1
ATOM 1484 C C . PRO A 1 120 ? 20.684 14.819 30.484 1.00 35.86 122 PRO A C 1
ATOM 1485 O O . PRO A 1 120 ? 19.898 15.763 30.390 1.00 31.67 122 PRO A O 1
ATOM 1496 N N . LYS A 1 121 ? 20.520 13.662 29.851 1.00 38.44 123 LYS A N 1
ATOM 1497 C CA . LYS A 1 121 ? 19.424 13.464 28.905 1.00 43.50 123 LYS A CA 1
ATOM 1498 C C . LYS A 1 121 ? 18.297 12.571 29.448 1.00 44.37 123 LYS A C 1
ATOM 1499 O O . LYS A 1 121 ? 17.400 12.167 28.705 1.00 43.06 123 LYS A O 1
ATOM 1518 N N . SER A 1 122 ? 18.339 12.277 30.742 1.00 31.85 124 SER A N 1
ATOM 1519 C CA . SER A 1 122 ? 17.309 11.470 31.407 1.00 43.83 124 SER A CA 1
ATOM 1520 C C . SER A 1 122 ? 15.998 12.217 31.682 1.00 42.91 124 SER A C 1
ATOM 1521 O O . SER A 1 122 ? 14.985 11.608 32.057 1.00 43.13 124 SER A O 1
ATOM 1529 N N . GLY A 1 123 ? 16.021 13.532 31.510 1.00 35.90 125 GLY A N 1
ATOM 1530 C CA . GLY A 1 123 ? 14.860 14.351 31.809 1.00 34.30 125 GLY A CA 1
ATOM 1531 C C . GLY A 1 123 ? 14.774 14.711 33.274 1.00 32.56 125 GLY A C 1
ATOM 1532 O O . GLY A 1 123 ? 13.769 15.252 33.742 1.00 30.69 125 GLY A O 1
ATOM 1536 N N . ARG A 1 124 ? 15.834 14.402 34.011 1.00 33.82 126 ARG A N 1
ATOM 1537 C CA . ARG A 1 124 ? 15.873 14.714 35.440 1.00 30.16 126 ARG A CA 1
ATOM 1538 C C . ARG A 1 124 ? 15.662 16.216 35.617 1.00 28.45 126 ARG A C 1
ATOM 1539 O O . ARG A 1 124 ? 16.019 17.005 34.742 1.00 32.86 126 ARG A O 1
ATOM 1560 N N . SER A 1 125 ? 15.060 16.587 36.738 1.00 25.33 127 SER A N 1
ATOM 1561 C CA . SER A 1 125 ? 14.693 17.976 37.009 1.00 24.58 127 SER A CA 1
ATOM 1562 C C . SER A 1 125 ? 15.923 18.850 37.151 1.00 31.19 127 SER A C 1
ATOM 1563 O O . SER A 1 125 ? 15.938 20.009 36.756 1.00 29.08 127 SER A O 1
ATOM 1588 N N . TYR A 1 127 ? 20.449 18.705 38.559 1.00 21.21 129 TYR A N 1
ATOM 1589 C CA . TYR A 1 127 ? 21.675 18.093 39.057 1.00 16.34 129 TYR A CA 1
ATOM 1590 C C . TYR A 1 127 ? 22.244 18.859 40.234 1.00 18.64 129 TYR A C 1
ATOM 1591 O O . TYR A 1 127 ? 22.429 20.089 40.171 1.00 21.81 129 TYR A O 1
ATOM 1609 N N . ILE A 1 128 ? 22.515 18.125 41.297 1.00 16.34 130 ILE A N 1
ATOM 1610 C CA . ILE A 1 128 ? 23.185 18.648 42.454 1.00 17.55 130 ILE A CA 1
ATOM 1611 C C . ILE A 1 128 ? 24.570 18.029 42.592 1.00 20.78 130 ILE A C 1
ATOM 1612 O O . ILE A 1 128 ? 24.705 16.840 42.891 1.00 16.93 130 ILE A O 1
ATOM 1628 N N . GLY A 1 129 ? 25.612 18.821 42.427 1.00 18.35 131 GLY A N 1
ATOM 1629 C CA . GLY A 1 129 ? 26.931 18.260 42.598 1.00 21.34 131 GLY A CA 1
ATOM 1630 C C . GLY A 1 129 ? 28.073 19.195 42.279 1.00 19.98 131 GLY A C 1
ATOM 1631 O O . GLY A 1 129 ? 27.906 20.415 42.135 1.00 14.60 131 GLY A O 1
ATOM 1635 N N . THR A 1 130 ? 29.253 18.598 42.196 1.00 18.11 132 THR A N 1
ATOM 1636 C CA . THR A 1 130 ? 30.480 19.305 41.874 1.00 17.91 132 THR A CA 1
ATOM 1637 C C . THR A 1 130 ? 30.471 19.735 40.417 1.00 10.43 132 THR A C 1
ATOM 1638 O O . THR A 1 130 ? 29.860 19.088 39.559 1.00 15.47 132 THR A O 1
ATOM 1649 N N . ASN A 1 131 ? 31.158 20.849 40.150 1.00 14.26 133 ASN A N 1
ATOM 1650 C CA . ASN A 1 131 ? 31.500 21.230 38.780 1.00 16.95 133 ASN A CA 1
ATOM 1651 C C . ASN A 1 131 ? 32.764 20.488 38.456 1.00 19.38 133 ASN A C 1
ATOM 1652 O O . ASN A 1 131 ? 33.849 20.905 38.835 1.00 15.36 133 ASN A O 1
ATOM 1663 N N . ASN A 1 132 ? 32.602 19.345 37.828 1.00 13.36 134 ASN A N 1
ATOM 1664 C CA . ASN A 1 132 ? 33.700 18.386 37.810 1.00 10.39 134 ASN A CA 1
ATOM 1665 C C . ASN A 1 132 ? 34.786 18.774 36.841 1.00 15.09 134 ASN A C 1
ATOM 1666 O O . ASN A 1 132 ? 35.963 18.607 37.146 1.00 11.01 134 ASN A O 1
ATOM 1677 N N . GLU A 1 133 ? 34.434 19.387 35.720 1.00 14.14 135 GLU A N 1
ATOM 1678 C CA . GLU A 1 133 ? 35.498 19.866 34.842 1.00 15.14 135 GLU A CA 1
ATOM 1679 C C . GLU A 1 133 ? 36.272 20.974 35.568 1.00 14.34 135 GLU A C 1
ATOM 1680 O O . GLU A 1 133 ? 37.500 20.983 35.541 1.00 16.33 135 GLU A O 1
ATOM 1692 N N . GLN A 1 134 ? 35.591 21.898 36.260 1.00 15.60 136 GLN A N 1
ATOM 1693 C CA . GLN A 1 134 ? 36.307 22.951 36.974 1.00 15.78 136 GLN A CA 1
ATOM 1694 C C . GLN A 1 134 ? 37.190 22.366 38.083 1.00 13.18 136 GLN A C 1
ATOM 1695 O O . GLN A 1 134 ? 38.279 22.871 38.356 1.00 13.65 136 GLN A O 1
ATOM 1709 N N . ALA A 1 135 ? 36.726 21.315 38.748 1.00 13.91 137 ALA A N 1
ATOM 1710 C CA . ALA A 1 135 ? 37.589 20.709 39.753 1.00 12.08 137 ALA A CA 1
ATOM 1711 C C . ALA A 1 135 ? 38.895 20.178 39.106 1.00 10.00 137 ALA A C 1
ATOM 1712 O O . ALA A 1 135 ? 39.976 20.273 39.678 1.00 10.10 137 ALA A O 1
ATOM 1719 N N . GLY A 1 136 ? 38.784 19.555 37.923 1.00 11.95 138 GLY A N 1
ATOM 1720 C CA . GLY A 1 136 ? 39.990 19.115 37.184 1.00 10.37 138 GLY A CA 1
ATOM 1721 C C . GLY A 1 136 ? 40.909 20.246 36.822 1.00 9.84 138 GLY A C 1
ATOM 1722 O O . GLY A 1 136 ? 42.133 20.188 36.992 1.00 8.01 138 GLY A O 1
ATOM 1726 N N . ALA A 1 137 ? 40.304 21.306 36.302 1.00 11.86 139 ALA A N 1
ATOM 1727 C CA . ALA A 1 137 ? 41.054 22.498 36.011 1.00 9.90 139 ALA A CA 1
ATOM 1728 C C . ALA A 1 137 ? 41.831 23.030 37.226 1.00 8.06 139 ALA A C 1
ATOM 1729 O O . ALA A 1 137 ? 42.979 23.380 37.119 1.00 11.64 139 ALA A O 1
ATOM 1736 N N . THR A 1 138 ? 41.201 23.075 38.389 1.00 10.94 140 THR A N 1
ATOM 1737 C CA . THR A 1 138 ? 41.863 23.502 39.600 1.00 10.00 140 THR A CA 1
ATOM 1738 C C . THR A 1 138 ? 43.025 22.593 40.003 1.00 11.00 140 THR A C 1
ATOM 1739 O O . THR A 1 138 ? 44.060 23.057 40.408 1.00 10.53 140 THR A O 1
ATOM 1767 N N . ALA A 1 140 ? 44.810 20.869 37.963 1.00 9.87 142 ALA A N 1
ATOM 1768 C CA . ALA A 1 140 ? 45.866 21.141 37.010 1.00 6.56 142 ALA A CA 1
ATOM 1769 C C . ALA A 1 140 ? 46.683 22.383 37.386 1.00 10.39 142 ALA A C 1
ATOM 1770 O O . ALA A 1 140 ? 47.915 22.384 37.246 1.00 8.93 142 ALA A O 1
ATOM 1777 N N . GLU A 1 141 ? 46.001 23.444 37.828 1.00 11.95 143 GLU A N 1
ATOM 1778 C CA . GLU A 1 141 ? 46.717 24.649 38.253 1.00 12.82 143 GLU A CA 1
ATOM 1779 C C . GLU A 1 141 ? 47.560 24.351 39.480 1.00 12.26 143 GLU A C 1
ATOM 1780 O O . GLU A 1 141 ? 48.718 24.778 39.578 1.00 13.02 143 GLU A O 1
ATOM 1792 N N . THR A 1 142 ? 46.979 23.633 40.434 1.00 11.00 144 THR A N 1
ATOM 1793 C CA . THR A 1 142 ? 47.696 23.270 41.630 1.00 13.01 144 THR A CA 1
ATOM 1794 C C . THR A 1 142 ? 48.970 22.488 41.267 1.00 10.02 144 THR A C 1
ATOM 1795 O O . THR A 1 142 ? 50.091 22.753 41.749 1.00 13.92 144 THR A O 1
ATOM 1823 N N . GLY A 1 144 ? 50.560 22.367 38.308 1.00 11.44 146 GLY A N 1
ATOM 1824 C CA . GLY A 1 144 ? 51.454 23.140 37.479 1.00 11.48 146 GLY A CA 1
ATOM 1825 C C . GLY A 1 144 ? 52.307 24.065 38.317 1.00 14.96 146 GLY A C 1
ATOM 1826 O O . GLY A 1 144 ? 53.508 24.178 38.088 1.00 13.09 146 GLY A O 1
ATOM 1830 N N . LYS A 1 145 ? 51.693 24.671 39.318 1.00 15.56 147 LYS A N 1
ATOM 1831 C CA . LYS A 1 145 ? 52.411 25.539 40.251 1.00 14.40 147 LYS A CA 1
ATOM 1832 C C . LYS A 1 145 ? 53.394 24.697 41.072 1.00 17.11 147 LYS A C 1
ATOM 1833 O O . LYS A 1 145 ? 54.599 25.000 41.159 1.00 19.23 147 LYS A O 1
ATOM 1852 N N . ALA A 1 146 ? 52.917 23.576 41.602 1.00 17.36 148 ALA A N 1
ATOM 1853 C CA . ALA A 1 146 ? 53.775 22.728 42.430 1.00 13.12 148 ALA A CA 1
ATOM 1854 C C . ALA A 1 146 ? 54.999 22.186 41.708 1.00 16.80 148 ALA A C 1
ATOM 1855 O O . ALA A 1 146 ? 56.069 22.054 42.319 1.00 19.73 148 ALA A O 1
ATOM 1862 N N . LEU A 1 147 ? 54.846 21.843 40.423 1.00 13.70 149 LEU A N 1
ATOM 1863 C CA . LEU A 1 147 ? 55.939 21.334 39.611 1.00 15.09 149 LEU A CA 1
ATOM 1864 C C . LEU A 1 147 ? 56.749 22.432 38.898 1.00 10.30 149 LEU A C 1
ATOM 1865 O O . LEU A 1 147 ? 57.668 22.121 38.152 1.00 14.33 149 LEU A O 1
ATOM 1881 N N . ASN A 1 148 ? 56.390 23.707 39.118 1.00 16.03 150 ASN A N 1
ATOM 1882 C CA . ASN A 1 148 ? 57.028 24.796 38.383 1.00 23.38 150 ASN A CA 1
ATOM 1883 C C . ASN A 1 148 ? 56.964 24.513 36.887 1.00 15.27 150 ASN A C 1
ATOM 1884 O O . ASN A 1 148 ? 57.933 24.750 36.151 1.00 18.78 150 ASN A O 1
ATOM 1895 N N . GLY A 1 149 ? 55.807 24.015 36.452 1.00 14.22 151 GLY A N 1
ATOM 1896 C CA . GLY A 1 149 ? 55.542 23.752 35.050 1.00 14.19 151 GLY A CA 1
ATOM 1897 C C . GLY A 1 149 ? 56.365 22.661 34.379 1.00 11.73 151 GLY A C 1
ATOM 1898 O O . GLY A 1 149 ? 56.463 22.591 33.133 1.00 13.57 151 GLY A O 1
ATOM 1902 N N . GLN A 1 150 ? 56.948 21.753 35.170 1.00 10.62 152 GLN A N 1
ATOM 1903 C CA . GLN A 1 150 ? 57.868 20.792 34.661 1.00 12.57 152 GLN A CA 1
ATOM 1904 C C . GLN A 1 150 ? 57.590 19.367 35.150 1.00 13.42 152 GLN A C 1
ATOM 1905 O O . GLN A 1 150 ? 57.505 19.166 36.362 1.00 15.30 152 GLN A O 1
ATOM 1919 N N . GLY A 1 151 ? 57.480 18.387 34.251 1.00 9.73 153 GLY A N 1
ATOM 1920 C CA . GLY A 1 151 ? 57.417 17.009 34.687 1.00 12.22 153 GLY A CA 1
ATOM 1921 C C . GLY A 1 151 ? 56.401 16.099 34.005 1.00 9.54 153 GLY A C 1
ATOM 1922 O O . GLY A 1 151 ? 55.342 16.559 33.552 1.00 11.07 153 GLY A O 1
ATOM 1926 N N . GLU A 1 152 ? 56.701 14.813 33.977 1.00 9.45 154 GLU A N 1
ATOM 1927 C CA . GLU A 1 152 ? 55.752 13.798 33.608 1.00 6.63 154 GLU A CA 1
ATOM 1928 C C . GLU A 1 152 ? 54.742 13.590 34.712 1.00 8.68 154 GLU A C 1
ATOM 1929 O O . GLU A 1 152 ? 55.112 13.541 35.880 1.00 8.71 154 GLU A O 1
ATOM 1941 N N . VAL A 1 153 ? 53.481 13.455 34.339 1.00 6.12 155 VAL A N 1
ATOM 1942 C CA . VAL A 1 153 ? 52.412 13.157 35.278 1.00 5.88 155 VAL A CA 1
ATOM 1943 C C . VAL A 1 153 ? 51.512 12.039 34.799 1.00 8.26 155 VAL A C 1
ATOM 1944 O O . VAL A 1 153 ? 51.405 11.763 33.596 1.00 6.48 155 VAL A O 1
ATOM 1957 N N . ALA A 1 154 ? 50.859 11.385 35.748 1.00 5.98 156 ALA A N 1
ATOM 1958 C CA . ALA A 1 154 ? 49.892 10.309 35.494 1.00 5.93 156 ALA A CA 1
ATOM 1959 C C . ALA A 1 154 ? 48.549 10.626 36.138 1.00 7.29 156 ALA A C 1
ATOM 1960 O O . ALA A 1 154 ? 48.481 11.325 37.144 1.00 6.82 156 ALA A O 1
ATOM 1967 N N . ILE A 1 155 ? 47.482 10.136 35.514 1.00 5.76 157 ILE A N 1
ATOM 1968 C CA . ILE A 1 155 ? 46.122 10.310 35.972 1.00 5.79 157 ILE A CA 1
ATOM 1969 C C . ILE A 1 155 ? 45.496 8.953 36.200 1.00 9.38 157 ILE A C 1
ATOM 1970 O O . ILE A 1 155 ? 45.483 8.096 35.294 1.00 7.72 157 ILE A O 1
ATOM 1986 N N . ILE A 1 156 ? 45.007 8.742 37.421 1.00 6.80 158 ILE A N 1
ATOM 1987 C CA . ILE A 1 156 ? 44.380 7.474 37.847 1.00 6.65 158 ILE A CA 1
ATOM 1988 C C . ILE A 1 156 ? 42.911 7.747 38.044 1.00 10.04 158 ILE A C 1
ATOM 1989 O O . ILE A 1 156 ? 42.548 8.636 38.844 1.00 7.45 158 ILE A O 1
ATOM 2005 N N . THR A 1 157 ? 42.050 7.011 37.337 1.00 6.76 159 THR A N 1
ATOM 2006 C CA . THR A 1 157 ? 40.624 7.234 37.462 1.00 6.63 159 THR A CA 1
ATOM 2007 C C . THR A 1 157 ? 39.935 5.995 37.983 1.00 8.66 159 THR A C 1
ATOM 2008 O O . THR A 1 157 ? 40.601 5.014 38.319 1.00 10.62 159 THR A O 1
ATOM 2019 N N . GLY A 1 158 ? 38.602 6.037 38.037 1.00 9.58 160 GLY A N 1
ATOM 2020 C CA . GLY A 1 158 ? 37.827 4.915 38.539 1.00 15.58 160 GLY A CA 1
ATOM 2021 C C . GLY A 1 158 ? 37.254 4.138 37.386 1.00 17.23 160 GLY A C 1
ATOM 2022 O O . GLY A 1 158 ? 37.986 3.605 36.553 1.00 18.62 160 GLY A O 1
ATOM 2026 N N . GLN A 1 159 ? 35.927 4.132 37.311 1.00 22.04 161 GLN A N 1
ATOM 2027 C CA . GLN A 1 159 ? 35.244 3.493 36.203 1.00 30.79 161 GLN A CA 1
ATOM 2028 C C . GLN A 1 159 ? 35.278 4.423 34.964 1.00 10.98 161 GLN A C 1
ATOM 2029 O O . GLN A 1 159 ? 35.046 5.625 35.050 1.00 19.56 161 GLN A O 1
ATOM 2043 N N . LEU A 1 160 ? 35.630 3.825 33.833 1.00 14.81 162 LEU A N 1
ATOM 2044 C CA . LEU A 1 160 ? 35.855 4.571 32.609 1.00 15.90 162 LEU A CA 1
ATOM 2045 C C . LEU A 1 160 ? 34.595 5.227 32.012 1.00 23.56 162 LEU A C 1
ATOM 2046 O O . LEU A 1 160 ? 34.715 6.126 31.185 1.00 18.81 162 LEU A O 1
ATOM 2062 N N . GLY A 1 161 ? 33.408 4.817 32.450 1.00 25.89 163 GLY A N 1
ATOM 2063 C CA . GLY A 1 161 ? 32.169 5.335 31.891 1.00 27.21 163 GLY A CA 1
ATOM 2064 C C . GLY A 1 161 ? 31.530 6.461 32.667 1.00 37.24 163 GLY A C 1
ATOM 2065 O O . GLY A 1 161 ? 30.518 7.023 32.257 1.00 65.94 163 GLY A O 1
ATOM 2069 N N . ALA A 1 162 ? 32.134 6.794 33.799 1.00 20.39 164 ALA A N 1
ATOM 2070 C CA . ALA A 1 162 ? 31.609 7.813 34.691 1.00 34.29 164 ALA A CA 1
ATOM 2071 C C . ALA A 1 162 ? 31.800 9.229 34.160 1.00 28.84 164 ALA A C 1
ATOM 2072 O O . ALA A 1 162 ? 32.930 9.676 33.930 1.00 23.06 164 ALA A O 1
ATOM 2079 N N . VAL A 1 163 ? 30.696 9.953 34.008 1.00 25.20 165 VAL A N 1
ATOM 2080 C CA . VAL A 1 163 ? 30.742 11.320 33.508 1.00 42.71 165 VAL A CA 1
ATOM 2081 C C . VAL A 1 163 ? 31.527 12.258 34.405 1.00 23.05 165 VAL A C 1
ATOM 2082 O O . VAL A 1 163 ? 32.283 13.096 33.908 1.00 22.92 165 VAL A O 1
ATOM 2095 N N . ASN A 1 164 ? 31.360 12.164 35.720 1.00 17.63 166 ASN A N 1
ATOM 2096 C CA . ASN A 1 164 ? 31.957 13.158 36.565 1.00 19.61 166 ASN A CA 1
ATOM 2097 C C . ASN A 1 164 ? 33.457 12.912 36.495 1.00 11.19 166 ASN A C 1
ATOM 2098 O O . ASN A 1 164 ? 34.211 13.865 36.467 1.00 11.82 166 ASN A O 1
ATOM 2109 N N . LEU A 1 165 ? 33.873 11.638 36.449 1.00 11.69 167 LEU A N 1
ATOM 2110 C CA . LEU A 1 165 ? 35.289 11.302 36.452 1.00 7.56 167 LEU A CA 1
ATOM 2111 C C . LEU A 1 165 ? 35.898 11.715 35.148 1.00 7.17 167 LEU A C 1
ATOM 2112 O O . LEU A 1 165 ? 36.962 12.298 35.121 1.00 10.28 167 LEU A O 1
ATOM 2128 N N . ASN A 1 166 ? 35.190 11.476 34.048 1.00 7.67 168 ASN A N 1
ATOM 2129 C CA . ASN A 1 166 ? 35.740 11.878 32.762 1.00 12.94 168 ASN A CA 1
ATOM 2130 C C . ASN A 1 166 ? 35.816 13.394 32.592 1.00 10.18 168 ASN A C 1
ATOM 2131 O O . ASN A 1 166 ? 36.744 13.894 31.987 1.00 11.86 168 ASN A O 1
ATOM 2142 N N . GLU A 1 167 ? 34.872 14.132 33.169 1.00 9.53 169 GLU A N 1
ATOM 2143 C CA . GLU A 1 167 ? 34.972 15.564 33.198 1.00 10.98 169 GLU A CA 1
ATOM 2144 C C . GLU A 1 167 ? 36.175 16.047 33.997 1.00 10.47 169 GLU A C 1
ATOM 2145 O O . GLU A 1 167 ? 36.826 16.992 33.602 1.00 9.55 169 GLU A O 1
ATOM 2157 N N . ARG A 1 168 ? 36.443 15.410 35.126 1.00 9.58 170 ARG A N 1
ATOM 2158 C CA . ARG A 1 168 ? 37.595 15.750 35.932 1.00 7.43 170 ARG A CA 1
ATOM 2159 C C . ARG A 1 168 ? 38.853 15.581 35.093 1.00 13.21 170 ARG A C 1
ATOM 2160 O O . ARG A 1 168 ? 39.757 16.415 35.088 1.00 8.57 170 ARG A O 1
ATOM 2181 N N . ILE A 1 169 ? 38.939 14.453 34.414 1.00 8.81 171 ILE A N 1
ATOM 2182 C CA . ILE A 1 169 ? 40.096 14.231 33.537 1.00 5.86 171 ILE A CA 1
ATOM 2183 C C . ILE A 1 169 ? 40.228 15.292 32.421 1.00 7.90 171 ILE A C 1
ATOM 2184 O O . ILE A 1 169 ? 41.327 15.833 32.109 1.00 7.07 171 ILE A O 1
ATOM 2200 N N . ALA A 1 170 ? 39.115 15.609 31.782 1.00 11.48 172 ALA A N 1
ATOM 2201 C CA . ALA A 1 170 ? 39.122 16.652 30.751 1.00 6.64 172 ALA A CA 1
ATOM 2202 C C . ALA A 1 170 ? 39.563 18.008 31.301 1.00 6.99 172 ALA A C 1
ATOM 2203 O O . ALA A 1 170 ? 40.330 18.710 30.647 1.00 10.49 172 ALA A O 1
ATOM 2210 N N . GLY A 1 171 ? 39.116 18.351 32.504 1.00 7.44 173 GLY A N 1
ATOM 2211 C CA . GLY A 1 171 ? 39.588 19.560 33.157 1.00 13.08 173 GLY A CA 1
ATOM 2212 C C . GLY A 1 171 ? 41.083 19.584 33.424 1.00 11.64 173 GLY A C 1
ATOM 2213 O O . GLY A 1 171 ? 41.759 20.587 33.186 1.00 8.39 173 GLY A O 1
ATOM 2217 N N . ILE A 1 172 ? 41.631 18.476 33.898 1.00 6.75 174 ILE A N 1
ATOM 2218 C CA . ILE A 1 172 ? 43.065 18.370 34.097 1.00 6.47 174 ILE A CA 1
ATOM 2219 C C . ILE A 1 172 ? 43.791 18.543 32.780 1.00 7.82 174 ILE A C 1
ATOM 2220 O O . ILE A 1 172 ? 44.742 19.315 32.741 1.00 7.22 174 ILE A O 1
ATOM 2236 N N . LYS A 1 173 ? 43.407 17.811 31.736 1.00 5.76 175 LYS A N 1
ATOM 2237 C CA . LYS A 1 173 ? 44.159 17.843 30.499 1.00 7.45 175 LYS A CA 1
ATOM 2238 C C . LYS A 1 173 ? 44.060 19.250 29.874 1.00 11.59 175 LYS A C 1
ATOM 2239 O O . LYS A 1 173 ? 45.050 19.779 29.419 1.00 9.54 175 LYS A O 1
ATOM 2258 N N . LYS A 1 174 ? 42.893 19.866 29.884 1.00 8.70 176 LYS A N 1
ATOM 2259 C CA . LYS A 1 174 ? 42.777 21.231 29.319 1.00 8.96 176 LYS A CA 1
ATOM 2260 C C . LYS A 1 174 ? 43.625 22.233 30.119 1.00 10.24 176 LYS A C 1
ATOM 2261 O O . LYS A 1 174 ? 44.334 23.064 29.537 1.00 12.62 176 LYS A O 1
ATOM 2280 N N . GLY A 1 175 ? 43.615 22.132 31.443 1.00 10.82 177 GLY A N 1
ATOM 2281 C CA . GLY A 1 175 ? 44.397 23.007 32.309 1.00 12.05 177 GLY A CA 1
ATOM 2282 C C . GLY A 1 175 ? 45.890 22.815 32.136 1.00 10.80 177 GLY A C 1
ATOM 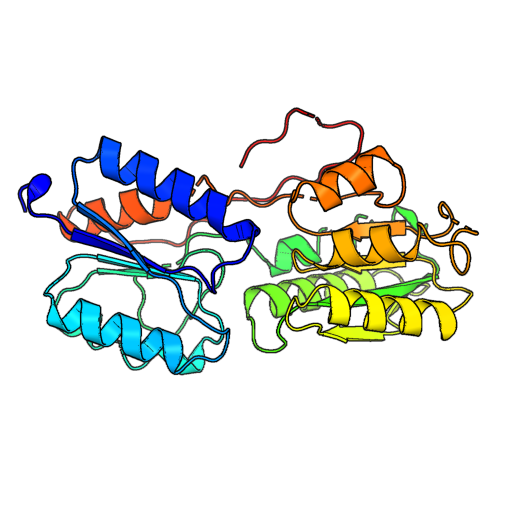2283 O O . GLY A 1 175 ? 46.666 23.763 32.065 1.00 11.68 177 GLY A O 1
ATOM 2287 N N . LEU A 1 176 ? 46.341 21.570 32.042 1.00 7.25 178 LEU A N 1
ATOM 2288 C CA . LEU A 1 176 ? 47.774 21.296 31.870 1.00 5.52 178 LEU A CA 1
ATOM 2289 C C . LEU A 1 176 ? 48.346 21.773 30.539 1.00 7.02 178 LEU A C 1
ATOM 2290 O O . LEU A 1 176 ? 49.538 21.949 30.432 1.00 7.43 178 LEU A O 1
ATOM 2306 N N . ALA A 1 177 ? 47.483 21.980 29.554 1.00 7.92 179 ALA A N 1
ATOM 2307 C CA . ALA A 1 177 ? 47.885 22.471 28.249 1.00 7.35 179 ALA A CA 1
ATOM 2308 C C . ALA A 1 177 ? 48.584 23.806 28.345 1.00 6.89 179 ALA A C 1
ATOM 2309 O O . ALA A 1 177 ? 49.346 24.148 27.449 1.00 7.89 179 ALA A O 1
ATOM 2316 N N . LYS A 1 178 ? 48.354 24.549 29.408 1.00 8.30 180 LYS A N 1
ATOM 2317 C CA . LYS A 1 178 ? 49.062 25.812 29.654 1.00 8.19 180 LYS A CA 1
ATOM 2318 C C . LYS A 1 178 ? 50.569 25.664 29.949 1.00 13.38 180 LYS A C 1
ATOM 2319 O O . LYS A 1 178 ? 51.327 26.646 29.855 1.00 13.04 180 LYS A O 1
ATOM 2338 N N . TYR A 1 179 ? 51.005 24.454 30.301 1.00 10.49 181 TYR A N 1
ATOM 2339 C CA . TYR A 1 179 ? 52.368 24.193 30.778 1.00 9.75 181 TYR A CA 1
ATOM 2340 C C . TYR A 1 179 ? 53.077 23.290 29.773 1.00 11.84 181 TYR A C 1
ATOM 2341 O O . TYR A 1 179 ? 52.876 22.070 29.783 1.00 9.56 181 TYR A O 1
ATOM 2359 N N . PRO A 1 180 ? 53.931 23.864 28.898 1.00 7.47 182 PRO A N 1
ATOM 2360 C CA . PRO A 1 180 ? 54.589 23.059 27.862 1.00 9.21 182 PRO A CA 1
ATOM 2361 C C . PRO A 1 180 ? 55.533 21.997 28.417 1.00 10.80 182 PRO A C 1
ATOM 2362 O O . PRO A 1 180 ? 55.709 20.977 27.780 1.00 11.92 182 PRO A O 1
ATOM 2373 N N . GLY A 1 181 ? 56.079 22.236 29.602 1.00 12.19 183 GLY A N 1
ATOM 2374 C CA . GLY A 1 181 ? 57.030 21.323 30.188 1.00 16.11 183 GLY A CA 1
ATOM 2375 C C . GLY A 1 181 ? 56.405 20.164 30.937 1.00 18.59 183 GLY A C 1
ATOM 2376 O O . GLY A 1 181 ? 57.151 19.321 31.430 1.00 11.35 183 GLY A O 1
ATOM 2380 N N . ILE A 1 182 ? 55.068 20.100 31.003 1.00 11.80 184 ILE A N 1
ATOM 2381 C CA . ILE A 1 182 ? 54.379 18.970 31.602 1.00 8.02 184 ILE A CA 1
ATOM 2382 C C . ILE A 1 182 ? 53.770 18.078 30.549 1.00 8.27 184 ILE A C 1
ATOM 2383 O O . ILE A 1 182 ? 53.208 18.544 29.576 1.00 9.32 184 ILE A O 1
ATOM 2399 N N . LYS A 1 183 ? 53.922 16.779 30.744 1.00 8.29 185 LYS A N 1
ATOM 2400 C CA . LYS A 1 183 ? 53.374 15.790 29.837 1.00 7.71 185 LYS A CA 1
ATOM 2401 C C . LYS A 1 183 ? 52.614 14.737 30.587 1.00 5.26 185 LYS A C 1
ATOM 2402 O O . LYS A 1 183 ? 53.161 14.190 31.554 1.00 7.90 185 LYS A O 1
ATOM 2421 N N . VAL A 1 184 ? 51.386 14.464 30.191 1.00 5.86 186 VAL A N 1
ATOM 2422 C CA . VAL A 1 184 ? 50.610 13.360 30.720 1.00 5.11 186 VAL A CA 1
ATOM 2423 C C . VAL A 1 184 ? 51.070 12.085 30.029 1.00 9.05 186 VAL A C 1
ATOM 2424 O O . VAL A 1 184 ? 50.867 11.880 28.801 1.00 10.78 186 VAL A O 1
ATOM 2437 N N . VAL A 1 185 ? 51.750 11.246 30.795 1.00 8.76 187 VAL A N 1
ATOM 2438 C CA . VAL A 1 185 ? 52.307 10.000 30.243 1.00 8.17 187 VAL A CA 1
ATOM 2439 C C . VAL A 1 185 ? 51.392 8.792 30.438 1.00 11.68 187 VAL A C 1
ATOM 2440 O O . VAL A 1 185 ? 51.568 7.763 29.774 1.00 9.85 187 VAL A O 1
ATOM 2453 N N . GLU A 1 186 ? 50.372 8.920 31.265 1.00 6.83 188 GLU A N 1
ATOM 2454 C CA . GLU A 1 186 ? 49.470 7.806 31.555 1.00 7.83 188 GLU A CA 1
ATOM 2455 C C . GLU A 1 186 ? 48.151 8.279 32.073 1.00 8.19 188 GLU A C 1
ATOM 2456 O O . GLU A 1 186 ? 48.094 9.171 32.936 1.00 8.53 188 GLU A O 1
ATOM 2468 N N . THR A 1 187 ? 47.086 7.696 31.540 1.00 6.69 189 THR A N 1
ATOM 2469 C CA . THR A 1 187 ? 45.740 7.843 32.108 1.00 6.41 189 THR A CA 1
ATOM 2470 C C . THR A 1 187 ? 45.131 6.453 32.159 1.00 6.67 189 THR A C 1
ATOM 2471 O O . THR A 1 187 ? 44.976 5.815 31.116 1.00 8.73 189 THR A O 1
ATOM 2482 N N . GLN A 1 188 ? 44.839 5.947 33.362 1.00 6.60 190 GLN A N 1
ATOM 2483 C CA . GLN A 1 188 ? 44.366 4.564 33.509 1.00 6.04 190 GLN A CA 1
ATOM 2484 C C . GLN A 1 188 ? 43.250 4.435 34.535 1.00 10.12 190 GLN A C 1
ATOM 2485 O O . GLN A 1 188 ? 43.225 5.137 35.553 1.00 8.54 190 GLN A O 1
ATOM 2499 N N . GLY A 1 189 ? 42.308 3.552 34.277 1.00 9.30 191 GLY A N 1
ATOM 2500 C CA . GLY A 1 189 ? 41.209 3.303 35.184 1.00 9.23 191 GLY A CA 1
ATOM 2501 C C . GLY A 1 189 ? 41.439 2.140 36.160 1.00 10.25 191 GLY A C 1
ATOM 2502 O O . GLY A 1 189 ? 42.367 1.364 35.997 1.00 14.34 191 GLY A O 1
ATOM 2506 N N . THR A 1 190 ? 40.531 2.035 37.123 1.00 14.45 192 THR A N 1
ATOM 2507 C CA . THR A 1 190 ? 40.649 1.088 38.225 1.00 16.62 192 THR A CA 1
ATOM 2508 C C . THR A 1 190 ? 39.330 0.476 38.648 1.00 23.25 192 THR A C 1
ATOM 2509 O O . THR A 1 190 ? 39.316 -0.403 39.510 1.00 21.05 192 THR A O 1
ATOM 2520 N N A ASP A 1 191 ? 38.246 0.974 38.070 0.59 18.80 193 ASP A N 1
ATOM 2521 N N B ASP A 1 191 ? 38.222 0.933 38.046 0.41 18.39 193 ASP A N 1
ATOM 2522 C CA A ASP A 1 191 ? 36.920 0.635 38.528 0.59 20.59 193 ASP A CA 1
ATOM 2523 C CA B ASP A 1 191 ? 36.831 0.758 38.547 0.41 21.31 193 ASP A CA 1
ATOM 2524 C C A ASP A 1 191 ? 36.835 0.830 40.042 0.59 29.37 193 ASP A C 1
ATOM 2525 C C B ASP A 1 191 ? 36.675 1.081 40.027 0.41 29.28 193 ASP A C 1
ATOM 2526 O O A ASP A 1 191 ? 35.996 0.213 40.691 0.59 26.79 193 ASP A O 1
ATOM 2527 O O B ASP A 1 191 ? 35.638 0.811 40.638 0.41 20.38 193 ASP A O 1
ATOM 2544 N N . ASP A 1 192 ? 37.699 1.694 40.593 1.00 22.38 194 ASP A N 1
ATOM 2545 C CA . ASP A 1 192 ? 37.761 1.945 42.033 1.00 26.79 194 ASP A CA 1
ATOM 2546 C C . ASP A 1 192 ? 37.852 0.648 42.818 1.00 19.60 194 ASP A C 1
ATOM 2547 O O . ASP A 1 192 ? 37.343 0.552 43.925 1.00 30.42 194 ASP A O 1
ATOM 2557 N N . ASP A 1 193 ? 38.504 -0.361 42.258 1.00 27.46 195 ASP A N 1
ATOM 2558 C CA . ASP A 1 193 ? 38.943 -1.481 43.061 1.00 26.74 195 ASP A CA 1
ATOM 2559 C C . ASP A 1 193 ? 40.325 -1.116 43.618 1.00 29.60 195 ASP A C 1
ATOM 2560 O O . ASP A 1 193 ? 41.211 -0.784 42.848 1.00 21.87 195 ASP A O 1
ATOM 2569 N N . LEU A 1 194 ? 40.493 -1.162 44.940 1.00 28.01 196 LEU A N 1
ATOM 2570 C CA . LEU A 1 194 ? 41.747 -0.745 45.591 1.00 18.87 1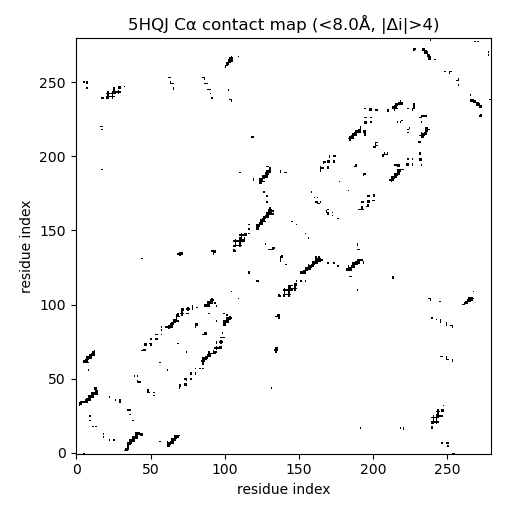96 LEU A CA 1
ATOM 2571 C C . LEU A 1 194 ? 42.896 -1.615 45.130 1.00 37.40 196 LEU A C 1
ATOM 2572 O O . LEU A 1 194 ? 43.956 -1.102 44.766 1.00 19.92 196 LEU A O 1
ATOM 2588 N N . ALA A 1 195 ? 42.686 -2.924 45.109 1.00 30.85 197 ALA A N 1
ATOM 2589 C CA . ALA A 1 195 ? 43.717 -3.832 44.649 1.00 30.20 197 ALA A CA 1
ATOM 2590 C C . ALA A 1 195 ? 44.099 -3.510 43.208 1.00 17.28 197 ALA A C 1
ATOM 2591 O O . ALA A 1 195 ? 45.291 -3.483 42.827 1.00 20.15 197 ALA A O 1
ATOM 2598 N N . ARG A 1 196 ? 43.098 -3.208 42.391 1.00 26.49 198 ARG A N 1
ATOM 2599 C CA . ARG A 1 196 ? 43.364 -2.817 41.009 1.00 30.65 198 ARG A CA 1
ATOM 2600 C C . ARG A 1 196 ? 44.123 -1.480 40.972 1.00 16.43 198 ARG A C 1
ATOM 2601 O O . ARG A 1 196 ? 45.033 -1.304 40.173 1.00 16.70 198 ARG A O 1
ATOM 2622 N N . GLY A 1 197 ? 43.706 -0.541 41.819 1.00 20.32 199 GLY A N 1
ATOM 2623 C CA . GLY A 1 197 ? 44.443 0.716 41.958 1.00 15.06 199 GLY A CA 1
ATOM 2624 C C . GLY A 1 197 ? 45.912 0.563 42.360 1.00 13.44 199 GLY A C 1
ATOM 2625 O O . GLY A 1 197 ? 46.814 1.237 41.803 1.00 10.86 199 GLY A O 1
ATOM 2629 N N . VAL A 1 198 ? 46.178 -0.297 43.348 1.00 14.15 200 VAL A N 1
ATOM 2630 C CA . VAL A 1 198 ? 47.550 -0.638 43.728 1.00 13.26 200 VAL A CA 1
ATOM 2631 C C . VAL A 1 198 ? 48.335 -1.181 42.524 1.00 13.45 200 VAL A C 1
ATOM 2632 O O . VAL A 1 198 ? 49.408 -0.674 42.205 1.00 13.44 200 VAL A O 1
ATOM 2645 N N . SER A 1 199 ? 47.758 -2.155 41.805 1.00 16.75 201 SER A N 1
ATOM 2646 C CA . SER A 1 199 ? 48.417 -2.728 40.621 1.00 21.17 201 SER A CA 1
ATOM 2647 C C . SER A 1 199 ? 48.755 -1.660 39.603 1.00 10.61 201 SER A C 1
ATOM 2648 O O . SER A 1 199 ? 49.886 -1.537 39.078 1.00 14.69 201 SER A O 1
ATOM 2656 N N . VAL A 1 200 ? 47.774 -0.797 39.317 1.00 16.84 202 VAL A N 1
ATOM 2657 C CA . VAL A 1 200 ? 47.984 0.283 38.371 1.00 19.97 202 VAL A CA 1
ATOM 2658 C C . VAL A 1 200 ? 49.065 1.230 38.823 1.00 12.36 202 VAL A C 1
ATOM 2659 O O . VAL A 1 200 ? 49.970 1.536 38.066 1.00 13.38 202 VAL A O 1
ATOM 2672 N N . VAL A 1 201 ? 49.004 1.669 40.077 1.00 13.89 203 VAL A N 1
ATOM 2673 C CA . VAL A 1 201 ? 50.016 2.583 40.565 1.00 16.64 203 VAL A CA 1
ATOM 2674 C C . VAL A 1 201 ? 51.407 1.937 40.553 1.00 11.18 203 VAL A C 1
ATOM 2675 O O . VAL A 1 201 ? 52.368 2.596 40.144 1.00 11.71 203 VAL A O 1
ATOM 2688 N N . GLU A 1 202 ? 51.521 0.696 41.035 1.00 14.59 204 GLU A N 1
ATOM 2689 C CA . GLU A 1 202 ? 52.801 -0.013 40.952 1.00 13.11 204 GLU A CA 1
ATOM 2690 C C . GLU A 1 202 ? 53.401 -0.009 39.537 1.00 11.81 204 GLU A C 1
ATOM 2691 O O . GLU A 1 202 ? 54.566 0.231 39.371 1.00 13.51 204 GLU A O 1
ATOM 2703 N N . THR A 1 203 ? 52.570 -0.323 38.531 1.00 13.73 205 THR A N 1
ATOM 2704 C CA . THR A 1 203 ? 53.015 -0.348 37.146 1.00 18.69 205 THR A CA 1
ATOM 2705 C C . THR A 1 203 ? 53.448 1.034 36.641 1.00 10.03 205 THR A C 1
ATOM 2706 O O . THR A 1 203 ? 54.473 1.187 35.972 1.00 14.43 205 THR A O 1
ATOM 2717 N N . THR A 1 204 ? 52.691 2.057 37.014 1.00 14.73 206 THR A N 1
ATOM 2718 C CA . THR A 1 204 ? 53.056 3.413 36.642 1.00 12.94 206 THR A CA 1
ATOM 2719 C C . THR A 1 204 ? 54.429 3.846 37.123 1.00 8.03 206 THR A C 1
ATOM 2720 O O . THR A 1 204 ? 55.223 4.440 36.372 1.00 13.79 206 THR A O 1
ATOM 2731 N N . LEU A 1 205 ? 54.722 3.566 38.400 1.00 10.29 207 LEU A N 1
ATOM 2732 C CA . LEU A 1 205 ? 55.955 4.018 38.991 1.00 9.45 207 LEU A CA 1
ATOM 2733 C C . LEU A 1 205 ? 57.140 3.259 38.402 1.00 9.02 207 LEU A C 1
ATOM 2734 O O . LEU A 1 205 ? 58.212 3.823 38.268 1.00 13.51 207 LEU A O 1
ATOM 2750 N N . ARG A 1 206 ? 56.927 1.993 38.043 1.00 16.51 208 ARG A N 1
ATOM 2751 C CA . ARG A 1 206 ? 57.998 1.217 37.440 1.00 16.91 208 ARG A CA 1
ATOM 2752 C C . ARG A 1 206 ? 58.325 1.703 36.039 1.00 18.64 208 ARG A C 1
ATOM 2753 O O . ARG A 1 206 ? 59.493 1.793 35.655 1.00 21.47 208 ARG A O 1
ATOM 2774 N N . ALA A 1 207 ? 57.282 2.034 35.274 1.00 17.74 209 ALA A N 1
ATOM 2775 C CA . ALA A 1 207 ? 57.476 2.501 33.899 1.00 25.75 209 ALA A CA 1
ATOM 2776 C C . ALA A 1 207 ? 58.071 3.911 33.812 1.00 30.77 209 ALA A C 1
ATOM 2777 O O . ALA A 1 207 ? 58.786 4.229 32.867 1.00 23.86 209 ALA A O 1
ATOM 2784 N N . HIS A 1 208 ? 57.774 4.751 34.798 1.00 20.07 210 HIS A N 1
ATOM 2785 C CA . HIS A 1 208 ? 58.242 6.136 34.798 1.00 16.20 210 HIS A CA 1
ATOM 2786 C C . HIS A 1 208 ? 59.050 6.541 36.002 1.00 25.76 210 HIS A C 1
ATOM 2787 O O . HIS A 1 208 ? 58.528 7.205 36.878 1.00 21.72 210 HIS A O 1
ATOM 2801 N N . PRO A 1 209 ? 60.358 6.192 36.044 1.00 24.76 211 PRO A N 1
ATOM 2802 C CA . PRO A 1 209 ? 61.134 6.554 37.243 1.00 23.88 211 PRO A CA 1
ATOM 2803 C C . PRO A 1 209 ? 61.321 8.062 37.432 1.00 19.23 211 PRO A C 1
ATOM 2804 O O . PRO A 1 209 ? 61.614 8.487 38.561 1.00 35.62 211 PRO A O 1
ATOM 2815 N N . ASN A 1 210 ? 61.124 8.845 36.386 1.00 23.73 212 ASN A N 1
ATOM 2816 C CA . ASN A 1 210 ? 61.175 10.305 36.494 1.00 49.08 212 ASN A CA 1
ATOM 2817 C C . ASN A 1 210 ? 59.782 10.961 36.536 1.00 34.92 212 ASN A C 1
ATOM 2818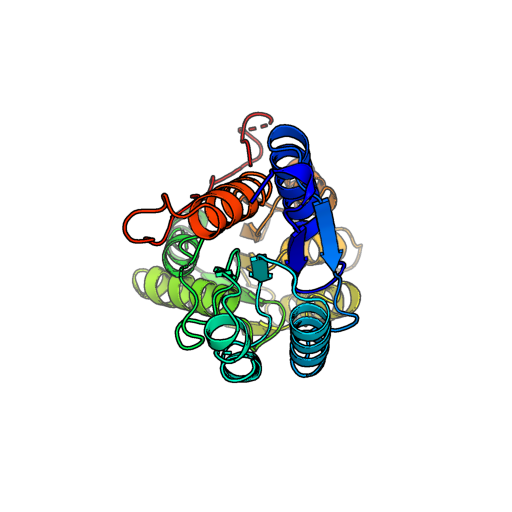 O O . ASN A 1 210 ? 59.638 12.160 36.315 1.00 23.15 212 ASN A O 1
ATOM 2829 N N . LEU A 1 211 ? 58.757 10.168 36.813 1.00 20.59 213 LEU A N 1
ATOM 2830 C CA . LEU A 1 211 ? 57.417 10.709 37.106 1.00 11.74 213 LEU A CA 1
ATOM 2831 C C . LEU A 1 211 ? 57.536 11.789 38.186 1.00 14.15 213 LEU A C 1
ATOM 2832 O O . LEU A 1 211 ? 58.295 11.642 39.135 1.00 12.66 213 LEU A O 1
ATOM 2848 N N . LYS A 1 212 ? 56.813 12.877 38.041 1.00 10.58 214 LYS A N 1
ATOM 2849 C CA . LYS A 1 212 ? 56.870 13.994 38.969 1.00 10.04 214 LYS A CA 1
ATOM 2850 C C . LYS A 1 212 ? 55.570 14.216 39.672 1.00 9.63 214 LYS A C 1
ATOM 2851 O O . LYS A 1 212 ? 55.535 14.832 40.724 1.00 12.38 214 LYS A O 1
ATOM 2870 N N . GLY A 1 213 ? 54.459 13.783 39.065 1.00 9.56 215 GLY A N 1
ATOM 2871 C CA . GLY A 1 213 ? 53.173 13.944 39.701 1.00 8.27 215 GLY A CA 1
ATOM 2872 C C . GLY A 1 213 ? 52.136 12.877 39.372 1.00 7.61 215 GLY A C 1
ATOM 2873 O O . GLY A 1 213 ? 52.154 12.282 38.302 1.00 7.97 215 GLY A O 1
ATOM 2877 N N . ILE A 1 214 ? 51.189 12.677 40.282 1.00 7.76 216 ILE A N 1
ATOM 2878 C CA . ILE A 1 214 ? 50.024 11.833 40.065 1.00 7.16 216 ILE A CA 1
ATOM 2879 C C . ILE A 1 214 ? 48.746 12.545 40.499 1.00 9.57 216 ILE A C 1
ATOM 2880 O O . ILE A 1 214 ? 48.661 13.102 41.591 1.00 7.76 216 ILE A O 1
ATOM 2896 N N . PHE A 1 215 ? 47.729 12.440 39.675 1.00 6.79 217 PHE A N 1
ATOM 2897 C CA . PHE A 1 215 ? 46.362 12.857 40.015 1.00 6.81 217 PHE A CA 1
ATOM 2898 C C . PHE A 1 215 ? 45.478 11.639 40.252 1.00 7.79 217 PHE A C 1
ATOM 2899 O O . PHE A 1 215 ? 45.396 10.764 39.356 1.00 8.33 217 PHE A O 1
ATOM 2916 N N . GLY A 1 216 ? 44.782 11.594 41.378 1.00 7.36 218 GLY A N 1
ATOM 2917 C CA . GLY A 1 216 ? 43.763 10.590 41.598 1.00 7.53 218 GLY A CA 1
ATOM 2918 C C . GLY A 1 216 ? 42.426 11.300 41.531 1.00 10.11 218 GLY A C 1
ATOM 2919 O O . GLY A 1 216 ? 42.154 12.151 42.373 1.00 12.45 218 GLY A O 1
ATOM 2923 N N . VAL A 1 217 ? 41.631 11.043 40.492 1.00 8.08 219 VAL A N 1
ATOM 2924 C CA . VAL A 1 217 ? 40.395 11.775 40.296 1.00 7.78 219 VAL A CA 1
ATOM 2925 C C . VAL A 1 217 ? 39.167 11.033 40.869 1.00 9.02 219 VAL A C 1
ATOM 2926 O O . VAL A 1 217 ? 38.036 11.542 40.776 1.00 13.53 219 VAL A O 1
ATOM 2939 N N . SER A 1 218 ? 39.376 9.832 41.416 1.00 10.19 220 SER A N 1
ATOM 2940 C CA . SER A 1 218 ? 38.321 9.070 42.086 1.00 10.23 220 SER A CA 1
ATOM 2941 C C . SER A 1 218 ? 38.774 8.695 43.511 1.00 14.19 220 SER A C 1
ATOM 2942 O O . SER A 1 218 ? 39.919 8.876 43.861 1.00 13.75 220 SER A O 1
ATOM 2950 N N . GLN A 1 219 ? 37.865 8.213 44.349 1.00 25.90 221 GLN A N 1
ATOM 2951 C CA . GLN A 1 219 ? 38.203 8.147 45.770 1.00 49.74 221 GLN A CA 1
ATOM 2952 C C . GLN A 1 219 ? 39.320 7.137 46.059 1.00 22.65 221 GLN A C 1
ATOM 2953 O O . GLN A 1 219 ? 40.012 7.314 47.041 1.00 19.96 221 GLN A O 1
ATOM 2967 N N . VAL A 1 220 ? 39.532 6.144 45.193 1.00 15.42 222 VAL A N 1
ATOM 2968 C CA . VAL A 1 220 ? 40.615 5.140 45.373 1.00 20.41 222 VAL A CA 1
ATOM 2969 C C . VAL A 1 220 ? 42.063 5.607 45.053 1.00 16.68 222 VAL A C 1
ATOM 2970 O O . VAL A 1 220 ? 43.063 4.959 45.451 1.00 10.93 222 VAL A O 1
ATOM 2983 N N . GLY A 1 221 ? 42.193 6.713 44.349 1.00 12.59 223 GLY A N 1
ATOM 2984 C CA . GLY A 1 221 ? 43.511 7.084 43.873 1.00 10.92 223 GLY A CA 1
ATOM 2985 C C . GLY A 1 221 ? 44.440 7.446 45.010 1.00 10.62 223 GLY A C 1
ATOM 2986 O O . GLY A 1 221 ? 45.604 6.992 45.067 1.00 11.46 223 GLY A O 1
ATOM 2990 N N . GLY A 1 222 ? 43.937 8.248 45.950 1.00 9.92 224 GLY A N 1
ATOM 2991 C CA . GLY A 1 222 ? 44.722 8.590 47.123 1.00 13.83 224 GLY A CA 1
ATOM 2992 C C . GLY A 1 222 ? 45.160 7.369 47.916 1.00 10.53 224 GLY A C 1
ATOM 2993 O O . GLY A 1 222 ? 46.333 7.214 48.228 1.00 11.42 224 GLY A O 1
ATOM 2997 N N . PRO A 1 223 ? 44.201 6.538 48.347 1.00 10.83 225 PRO A N 1
ATOM 2998 C CA . PRO A 1 223 ? 44.532 5.355 49.138 1.00 11.37 225 PRO A CA 1
ATOM 2999 C C . PRO A 1 223 ? 45.504 4.442 48.398 1.00 13.05 225 PRO A C 1
ATOM 3000 O O . PRO A 1 223 ? 46.428 3.918 49.042 1.00 11.62 225 PRO A O 1
ATOM 3011 N N . ALA A 1 224 ? 45.352 4.290 47.082 1.00 12.07 226 ALA A N 1
ATOM 3012 C CA . ALA A 1 224 ? 46.246 3.387 46.362 1.00 10.45 226 ALA A CA 1
ATOM 3013 C C . ALA A 1 224 ? 47.679 3.950 46.314 1.00 10.40 226 ALA A C 1
ATOM 3014 O O . ALA A 1 224 ? 48.637 3.242 46.552 1.00 10.68 226 ALA A O 1
ATOM 3021 N N . VAL A 1 225 ? 47.814 5.225 46.003 1.00 10.07 227 VAL A N 1
ATOM 3022 C CA . VAL A 1 225 ? 49.128 5.822 45.950 1.00 10.04 227 VAL A CA 1
ATOM 3023 C C . VAL A 1 225 ? 49.818 5.779 47.315 1.00 12.54 227 VAL A C 1
ATOM 3024 O O . VAL A 1 225 ? 50.994 5.407 47.441 1.00 11.40 227 VAL A O 1
ATOM 3037 N N . ALA A 1 226 ? 49.068 6.067 48.377 1.00 11.08 228 ALA A N 1
ATOM 3038 C CA . ALA A 1 226 ? 49.665 6.040 49.691 1.00 11.75 228 ALA A CA 1
ATOM 3039 C C . ALA A 1 226 ? 50.052 4.613 50.036 1.00 13.99 228 ALA A C 1
ATOM 3040 O O . ALA A 1 226 ? 51.114 4.419 50.638 1.00 15.51 228 ALA A O 1
ATOM 3047 N N . LYS A 1 227 ? 49.258 3.610 49.646 1.00 12.06 229 LYS A N 1
ATOM 3048 C CA . LYS A 1 227 ? 49.561 2.228 50.008 1.00 12.50 229 LYS A CA 1
ATOM 3049 C C . LYS A 1 227 ? 50.874 1.832 49.332 1.00 14.28 229 LYS A C 1
ATOM 3050 O O . LYS A 1 227 ? 51.762 1.237 49.962 1.00 16.04 229 LYS A O 1
ATOM 3069 N N . VAL A 1 228 ? 51.019 2.213 48.070 1.00 12.76 230 VAL A N 1
ATOM 3070 C CA . VAL A 1 228 ? 52.167 1.771 47.266 1.00 11.61 230 VAL A CA 1
ATOM 3071 C C . VAL A 1 228 ? 53.443 2.471 47.705 1.00 11.83 230 VAL A C 1
ATOM 3072 O O . VAL A 1 228 ? 54.510 1.841 47.824 1.00 17.64 230 VAL A O 1
ATOM 3085 N N . LEU A 1 229 ? 53.333 3.759 47.992 1.00 11.71 231 LEU A N 1
ATOM 3086 C CA . LEU A 1 229 ? 54.475 4.526 48.476 1.00 14.54 231 LEU A CA 1
ATOM 3087 C C . LEU A 1 229 ? 54.945 4.073 49.849 1.00 16.81 231 LEU A C 1
ATOM 3088 O O . LEU A 1 229 ? 56.094 4.318 50.214 1.00 20.03 231 LEU A O 1
ATOM 3104 N N . ASN A 1 230 ? 54.085 3.399 50.598 1.00 13.09 232 ASN A N 1
ATOM 3105 C CA . ASN A 1 230 ? 54.435 2.976 51.928 1.00 14.41 232 ASN A CA 1
ATOM 3106 C C . ASN A 1 230 ? 54.902 1.515 51.911 1.00 31.96 232 ASN A C 1
ATOM 3107 O O . ASN A 1 230 ? 54.523 0.719 52.765 1.00 59.16 232 ASN A O 1
ATOM 3118 N N . THR A 1 231 ? 55.719 1.174 50.920 1.00 18.66 233 THR A N 1
ATOM 3119 C CA . THR A 1 231 ? 56.265 -0.175 50.788 1.00 17.58 233 THR A CA 1
ATOM 3120 C C . THR A 1 231 ? 57.775 -0.103 50.685 1.00 14.46 233 THR A C 1
ATOM 3121 O O . THR A 1 231 ? 58.319 0.943 50.386 1.00 20.61 233 THR A O 1
ATOM 3132 N N . ARG A 1 232 ? 58.450 -1.231 50.873 1.00 14.94 234 ARG A N 1
ATOM 3133 C CA . ARG A 1 232 ? 59.899 -1.228 50.718 1.00 24.00 234 ARG A CA 1
ATOM 3134 C C . ARG A 1 232 ? 60.273 -0.873 49.274 1.00 18.01 234 ARG A C 1
ATOM 3135 O O . ARG A 1 232 ? 61.161 -0.035 49.069 1.00 22.93 234 ARG A O 1
ATOM 3156 N N . GLU A 1 233 ? 59.627 -1.516 48.297 1.00 18.50 235 GLU A N 1
ATOM 3157 C CA . GLU A 1 233 ? 59.990 -1.317 46.892 1.00 22.76 235 GLU A CA 1
ATOM 3158 C C . GLU A 1 233 ? 59.930 0.120 46.449 1.00 18.05 235 GLU A C 1
ATOM 3159 O O . GLU A 1 233 ? 60.773 0.546 45.661 1.00 24.33 235 GLU A O 1
ATOM 3171 N N . PHE A 1 234 ? 58.941 0.897 46.907 1.00 16.82 236 PHE A N 1
ATOM 3172 C CA . PHE A 1 234 ? 58.765 2.254 46.400 1.00 13.21 236 PHE A CA 1
ATOM 3173 C C . PHE A 1 234 ? 58.967 3.371 47.425 1.00 21.54 236 PHE A C 1
ATOM 3174 O O . PHE A 1 234 ? 58.763 4.548 47.103 1.00 21.35 236 PHE A O 1
ATOM 3191 N N . GLY A 1 235 ? 59.369 3.008 48.639 1.00 26.45 237 GLY A N 1
ATOM 3192 C CA . GLY A 1 235 ? 59.538 3.962 49.729 1.00 43.91 237 GLY A CA 1
ATOM 3193 C C . GLY A 1 235 ? 60.357 5.199 49.383 1.00 42.38 237 GLY A C 1
ATOM 3194 O O . GLY A 1 235 ? 60.105 6.304 49.881 1.00 28.68 237 GLY A O 1
ATOM 3198 N N . ALA A 1 236 ? 61.342 5.021 48.514 1.00 28.99 238 ALA A N 1
ATOM 3199 C CA . ALA A 1 236 ? 62.251 6.118 48.176 1.00 26.63 238 ALA A CA 1
ATOM 3200 C C . ALA A 1 236 ? 61.584 7.185 47.306 1.00 31.87 238 ALA A C 1
ATOM 3201 O O . ALA A 1 236 ? 62.135 8.265 47.098 1.00 44.23 238 ALA A O 1
ATOM 3225 N N . LYS A 1 238 ? 58.846 8.503 48.229 1.00 23.69 240 LYS A N 1
ATOM 3226 C CA . LYS A 1 238 ? 58.185 9.387 49.179 1.00 21.67 240 LYS A CA 1
ATOM 3227 C C . LYS A 1 238 ? 58.848 10.757 49.136 1.00 20.45 240 LYS A C 1
ATOM 3228 O O . LYS A 1 238 ? 60.063 10.846 49.310 1.00 23.42 240 LYS A O 1
ATOM 3247 N N . GLY A 1 239 ? 58.065 11.810 48.918 1.00 16.35 241 GLY A N 1
ATOM 3248 C CA . GLY A 1 239 ? 58.591 13.173 48.833 1.00 17.83 241 GLY A CA 1
ATOM 3249 C C . GLY A 1 239 ? 59.049 13.594 47.436 1.00 20.95 241 GLY A C 1
ATOM 3250 O O . GLY A 1 239 ? 59.358 14.752 47.182 1.00 23.21 241 GLY A O 1
ATOM 3254 N N . LYS A 1 240 ? 59.119 12.638 46.536 1.00 17.77 242 LYS A N 1
ATOM 3255 C CA . LYS A 1 240 ? 59.597 12.902 45.181 1.00 14.47 242 LYS A CA 1
ATOM 3256 C C . LYS A 1 240 ? 58.464 13.298 44.255 1.00 19.13 242 LYS A C 1
ATOM 3257 O O . LYS A 1 240 ? 58.622 14.058 43.277 1.00 19.46 242 LYS A O 1
ATOM 3276 N N . LEU A 1 241 ? 57.298 12.780 44.573 1.00 16.22 243 LEU A N 1
ATOM 3277 C CA . LEU A 1 241 ? 56.130 12.994 43.738 1.00 17.95 243 LEU A CA 1
ATOM 3278 C C . LEU A 1 241 ? 55.199 13.996 44.343 1.00 13.97 243 LEU A C 1
ATOM 3279 O O . LEU A 1 241 ? 55.026 14.042 45.566 1.00 21.17 243 LEU A O 1
ATOM 3295 N N . GLU A 1 242 ? 54.554 14.768 43.489 1.00 12.45 244 GLU A N 1
ATOM 3296 C CA . GLU A 1 242 ? 53.439 15.549 43.907 1.00 11.72 244 GLU A CA 1
ATOM 3297 C C . GLU A 1 242 ? 52.143 14.800 43.610 1.00 14.05 244 GLU A C 1
ATOM 3298 O O . GLU A 1 242 ? 51.812 14.558 42.431 1.00 13.13 244 GLU A O 1
ATOM 3310 N N . VAL A 1 243 ? 51.410 14.471 44.667 1.00 13.19 245 VAL A N 1
ATOM 3311 C CA . VAL A 1 243 ? 50.213 13.664 44.568 1.00 10.31 245 VAL A CA 1
ATOM 3312 C C . VAL A 1 243 ? 48.988 14.466 44.990 1.00 9.98 245 VAL A C 1
ATOM 3313 O O . VAL A 1 243 ? 48.890 14.972 46.100 1.00 11.75 245 VAL A O 1
ATOM 3326 N N . LEU A 1 244 ? 48.042 14.579 44.083 1.00 9.86 246 LEU A N 1
ATOM 3327 C CA . LEU A 1 244 ? 46.765 15.243 44.329 1.00 9.58 246 LEU A CA 1
ATOM 3328 C C . LEU A 1 244 ? 45.652 14.216 44.187 1.00 9.67 246 LEU A C 1
ATOM 3329 O O . LEU A 1 244 ? 45.620 13.456 43.214 1.00 10.97 246 LEU A O 1
ATOM 3345 N N . ALA A 1 245 ? 44.753 14.168 45.155 1.00 9.58 247 ALA A N 1
ATOM 3346 C CA . ALA A 1 245 ? 43.773 13.114 45.194 1.00 10.51 247 ALA A CA 1
ATOM 3347 C C . ALA A 1 245 ? 42.404 13.719 45.425 1.00 14.93 247 ALA A C 1
ATOM 3348 O O . ALA A 1 245 ? 42.307 14.880 45.726 1.00 16.58 247 ALA A O 1
ATOM 3355 N N . PHE A 1 246 ? 41.384 12.895 45.260 1.00 13.92 248 PHE A N 1
ATOM 3356 C CA . PHE A 1 246 ? 39.988 13.273 45.446 1.00 14.05 248 PHE A CA 1
ATOM 3357 C C . PHE A 1 246 ? 39.388 12.621 46.687 1.00 16.57 248 PHE A C 1
ATOM 3358 O O . PHE A 1 246 ? 39.695 11.469 47.038 1.00 17.44 248 PHE A O 1
ATOM 3375 N N . ASP A 1 247 ? 38.549 13.411 47.359 1.00 12.09 249 ASP A N 1
ATOM 3376 C CA . ASP A 1 247 ? 37.698 12.999 48.484 1.00 10.96 249 ASP A CA 1
ATOM 3377 C C . ASP A 1 247 ? 38.519 12.881 49.759 1.00 16.40 249 ASP A C 1
ATOM 3378 O O . ASP A 1 247 ? 39.731 13.125 49.757 1.00 15.29 249 ASP A O 1
ATOM 3387 N N . ASP A 1 248 ? 37.843 12.630 50.874 1.00 14.70 250 ASP A N 1
ATOM 3388 C CA . ASP A 1 248 ? 38.495 12.704 52.190 1.00 11.14 250 ASP A CA 1
ATOM 3389 C C . ASP A 1 248 ? 38.282 11.425 52.989 1.00 16.09 250 ASP A C 1
ATOM 3390 O O . ASP A 1 248 ? 38.154 11.473 54.210 1.00 15.89 250 ASP A O 1
ATOM 3399 N N . LEU A 1 249 ? 38.263 10.292 52.292 1.00 18.52 251 LEU A N 1
ATOM 3400 C CA . LEU A 1 249 ? 38.320 8.968 52.933 1.00 25.64 251 LEU A CA 1
ATOM 3401 C C . LEU A 1 249 ? 39.423 8.897 53.970 1.00 21.67 251 LEU A C 1
ATOM 3402 O O . LEU A 1 249 ? 40.481 9.473 53.758 1.00 16.77 251 LEU A O 1
ATOM 3418 N N . PRO A 1 250 ? 39.202 8.174 55.096 1.00 25.38 252 PRO A N 1
ATOM 3419 C CA . PRO A 1 250 ? 40.220 8.197 56.158 1.00 25.73 252 PRO A CA 1
ATOM 3420 C C . PRO A 1 250 ? 41.650 7.864 55.691 1.00 13.81 252 PRO A C 1
ATOM 3421 O O . PRO A 1 250 ? 42.612 8.466 56.115 1.00 22.22 252 PRO A O 1
ATOM 3432 N N . ASP A 1 251 ? 41.769 6.917 54.767 1.00 16.08 253 ASP A N 1
ATOM 3433 C CA . ASP A 1 251 ? 43.073 6.549 54.198 1.00 15.36 253 ASP A CA 1
ATOM 3434 C C . ASP A 1 251 ? 43.745 7.703 53.448 1.00 16.89 253 ASP A C 1
ATOM 3435 O O . ASP A 1 251 ? 44.979 7.866 53.463 1.00 16.70 253 ASP A O 1
ATOM 3444 N N . THR A 1 252 ? 42.924 8.494 52.779 1.00 17.07 254 THR A N 1
ATOM 3445 C CA . THR A 1 252 ? 43.393 9.661 52.047 1.00 17.03 254 THR A CA 1
ATOM 3446 C C . THR A 1 252 ? 43.889 10.747 53.019 1.00 14.60 254 THR A C 1
ATOM 3447 O O . THR A 1 252 ? 44.970 11.347 52.844 1.00 17.12 254 THR A O 1
ATOM 3458 N N . LEU A 1 253 ? 43.081 10.995 54.052 1.00 15.21 255 LEU A N 1
ATOM 3459 C CA . LEU A 1 253 ? 43.476 11.907 55.101 1.00 11.99 255 LEU A CA 1
ATOM 3460 C C . LEU A 1 253 ? 44.740 11.407 55.795 1.00 19.71 255 LEU A C 1
ATOM 3461 O O . LEU A 1 253 ? 45.637 12.190 56.066 1.00 14.66 255 LEU A O 1
ATOM 3477 N N . LYS A 1 254 ? 44.838 10.096 56.032 1.00 15.60 256 LYS A N 1
ATOM 3478 C CA . LYS A 1 254 ? 46.056 9.566 56.656 1.00 23.90 256 LYS A CA 1
ATOM 3479 C C . LYS A 1 254 ? 47.234 9.789 55.714 1.00 21.45 256 LYS A C 1
ATOM 3480 O O . LYS A 1 254 ? 48.336 10.175 56.129 1.00 17.51 256 LYS A O 1
ATOM 3499 N N . GLY A 1 255 ? 47.004 9.582 54.427 1.00 18.29 257 GLY A N 1
ATOM 3500 C CA . GLY A 1 255 ? 48.065 9.817 53.459 1.00 24.21 257 GLY A CA 1
ATOM 3501 C C . GLY A 1 255 ? 48.543 11.263 53.447 1.00 16.97 257 GLY A C 1
ATOM 3502 O O . GLY A 1 255 ? 49.731 11.541 53.277 1.00 14.76 257 GLY A O 1
ATOM 3506 N N . LEU A 1 256 ? 47.603 12.190 53.591 1.00 17.52 258 LEU A N 1
ATOM 3507 C CA . LEU A 1 256 ? 47.917 13.607 53.640 1.00 11.97 258 LEU A CA 1
ATOM 3508 C C . LEU A 1 256 ? 48.697 13.946 54.927 1.00 21.45 258 LEU A C 1
ATOM 3509 O O . LEU A 1 256 ? 49.699 14.685 54.902 1.00 17.75 258 LEU A O 1
ATOM 3525 N N . LYS A 1 257 ? 48.208 13.414 56.043 1.00 20.30 259 LYS A N 1
ATOM 3526 C CA . LYS A 1 257 ? 48.921 13.486 57.319 1.00 24.00 259 LYS A CA 1
ATOM 3527 C C . LYS A 1 257 ? 50.364 12.994 57.185 1.00 32.93 259 LYS A C 1
ATOM 3528 O O . LYS A 1 257 ? 51.295 13.667 57.623 1.00 26.86 259 LYS A O 1
ATOM 3547 N N . ASP A 1 258 ? 50.527 11.806 56.593 1.00 24.13 260 ASP A N 1
ATOM 3548 C CA . ASP A 1 258 ? 51.825 11.111 56.511 1.00 26.00 260 ASP A CA 1
ATOM 3549 C C . ASP A 1 258 ? 52.782 11.652 55.447 1.00 25.36 260 ASP A C 1
ATOM 3550 O O . ASP A 1 258 ? 53.930 11.234 55.397 1.00 19.35 260 ASP A O 1
ATOM 3559 N N . GLY A 1 259 ? 52.299 12.533 54.578 1.00 18.06 261 GLY A N 1
ATOM 3560 C CA . GLY A 1 259 ? 53.148 13.129 53.547 1.00 18.62 261 GLY A CA 1
ATOM 3561 C C . GLY A 1 259 ? 53.168 12.384 52.226 1.00 17.56 261 GLY A C 1
ATOM 3562 O O . GLY A 1 259 ? 53.967 12.670 51.330 1.00 17.80 261 GLY A O 1
ATOM 3566 N N . TYR A 1 260 ? 52.324 11.367 52.105 1.00 16.91 262 TYR A N 1
ATOM 3567 C CA . TYR A 1 260 ? 52.246 10.583 50.860 1.00 14.62 262 TYR A CA 1
ATOM 3568 C C . TYR A 1 260 ? 51.353 11.257 49.807 1.00 18.34 262 TYR A C 1
ATOM 3569 O O . TYR A 1 260 ? 51.453 10.971 48.605 1.00 16.09 262 TYR A O 1
ATOM 3587 N N . ILE A 1 261 ? 50.459 12.108 50.289 1.00 13.36 263 ILE A N 1
ATOM 3588 C CA . ILE A 1 261 ? 49.551 12.907 49.477 1.00 11.47 263 ILE A CA 1
ATOM 3589 C C . ILE A 1 261 ? 49.795 14.366 49.840 1.00 15.73 263 ILE A C 1
ATOM 3590 O O . ILE A 1 261 ? 49.956 14.681 51.025 1.00 14.72 263 ILE A O 1
ATOM 3606 N N . GLN A 1 262 ? 49.848 15.243 48.842 1.00 14.57 264 GLN A N 1
ATOM 3607 C CA . GLN A 1 262 ? 50.169 16.669 49.040 1.00 11.45 264 GLN A CA 1
ATOM 3608 C C . GLN A 1 262 ? 48.948 17.570 49.036 1.00 18.69 264 GLN A C 1
ATOM 3609 O O . GLN A 1 262 ? 48.965 18.646 49.620 1.00 20.11 264 GLN A O 1
ATOM 3623 N N . GLY A 1 263 ? 47.882 17.136 48.384 1.00 12.49 265 GLY A N 1
ATOM 3624 C CA . GLY A 1 263 ? 46.672 17.937 48.324 1.00 15.58 265 GLY A CA 1
ATOM 3625 C C . GLY A 1 263 ? 45.491 17.073 47.991 1.00 17.61 265 GLY A C 1
ATOM 3626 O O . GLY A 1 263 ? 45.649 16.058 47.288 1.00 13.49 265 GLY A O 1
ATOM 3630 N N A ILE A 1 264 ? 44.307 17.480 48.460 0.40 13.43 266 ILE A N 1
ATOM 3631 N N B ILE A 1 264 ? 44.315 17.430 48.482 0.60 13.58 266 ILE A N 1
ATOM 3632 C CA A ILE A 1 264 ? 43.064 16.752 48.231 0.40 9.24 266 ILE A CA 1
ATOM 3633 C CA B ILE A 1 264 ? 43.138 16.764 48.000 0.60 11.89 266 ILE A CA 1
ATOM 3634 C C A ILE A 1 264 ? 41.865 17.650 47.880 0.40 13.39 266 ILE A C 1
ATOM 3635 C C B ILE A 1 264 ? 42.058 17.769 47.580 0.60 9.05 266 ILE A C 1
ATOM 3636 O O A ILE A 1 264 ? 41.623 18.673 48.528 0.40 16.27 266 ILE A O 1
ATOM 3637 O O B ILE A 1 264 ? 42.142 18.999 47.791 0.60 10.39 266 ILE A O 1
ATOM 3686 N N . VAL A 1 266 ? 38.036 18.080 48.159 1.00 12.89 268 VAL A N 1
ATOM 3687 C CA . VAL A 1 266 ? 36.937 17.565 48.950 1.00 11.92 268 VAL A CA 1
ATOM 3688 C C . VAL A 1 266 ? 35.655 18.171 48.435 1.00 11.14 268 VAL A C 1
ATOM 3689 O O . VAL A 1 266 ? 35.510 19.377 48.433 1.00 11.99 268 VAL A O 1
ATOM 3702 N N . GLN A 1 267 ? 34.747 17.318 47.981 1.00 11.74 269 GLN A N 1
ATOM 3703 C CA . GLN A 1 267 ? 33.436 17.719 47.498 1.00 10.16 269 GLN A CA 1
ATOM 3704 C C . GLN A 1 267 ? 32.549 17.953 48.739 1.00 11.05 269 GLN A C 1
ATOM 3705 O O . GLN A 1 267 ? 33.068 17.968 49.843 1.00 12.64 269 GLN A O 1
ATOM 3719 N N . ARG A 1 268 ? 31.249 18.168 48.548 1.00 10.74 270 ARG A N 1
ATOM 3720 C CA . ARG A 1 268 ? 30.309 18.301 49.644 1.00 10.99 270 ARG A CA 1
ATOM 3721 C C . ARG A 1 268 ? 29.221 17.211 49.568 1.00 14.67 270 ARG A C 1
ATOM 3722 O O . ARG A 1 268 ? 28.084 17.483 49.265 1.00 11.45 270 ARG A O 1
ATOM 3743 N N . PRO A 1 269 ? 29.596 15.937 49.821 1.00 12.78 271 PRO A N 1
ATOM 3744 C CA . PRO A 1 269 ? 28.650 14.815 49.673 1.00 11.50 271 PRO A CA 1
ATOM 3745 C C . PRO A 1 269 ? 27.470 14.863 50.671 1.00 11.60 271 PRO A C 1
ATOM 3746 O O . PRO A 1 269 ? 26.351 14.467 50.357 1.00 12.01 271 PRO A O 1
ATOM 3757 N N . VAL A 1 270 ? 27.728 15.330 51.896 1.00 12.91 272 VAL A N 1
ATOM 3758 C CA . VAL A 1 270 ? 26.679 15.445 52.902 1.00 12.13 272 VAL A CA 1
ATOM 3759 C C . VAL A 1 270 ? 25.636 16.434 52.392 1.00 13.81 272 VAL A C 1
ATOM 3760 O O . VAL A 1 270 ? 24.442 16.166 52.434 1.00 15.03 272 VAL A O 1
ATOM 3773 N N . THR A 1 271 ? 26.108 17.611 51.968 1.00 12.31 273 THR A N 1
ATOM 3774 C CA . THR A 1 271 ? 25.282 18.660 51.438 1.00 13.15 273 THR A CA 1
ATOM 3775 C C . THR A 1 271 ? 24.515 18.165 50.192 1.00 13.59 273 THR A C 1
ATOM 3776 O O . THR A 1 271 ? 23.335 18.482 50.018 1.00 14.46 273 THR A O 1
ATOM 3804 N N . GLY A 1 273 ? 23.435 15.103 49.591 1.00 12.92 275 GLY A N 1
ATOM 3805 C CA . GLY A 1 273 ? 22.348 14.225 50.018 1.00 14.54 275 GLY A CA 1
ATOM 3806 C C . GLY A 1 273 ? 21.239 15.008 50.678 1.00 15.53 275 GLY A C 1
ATOM 3807 O O . GLY A 1 273 ? 20.036 14.760 50.483 1.00 15.66 275 GLY A O 1
ATOM 3811 N N . SER A 1 274 ? 21.628 15.998 51.475 1.00 13.52 276 SER A N 1
ATOM 3812 C CA . SER A 1 274 ? 20.653 16.846 52.113 1.00 19.05 276 SER A CA 1
ATOM 3813 C C . SER A 1 274 ? 19.797 17.626 51.100 1.00 15.96 276 SER A C 1
ATOM 3814 O O . SER A 1 274 ? 18.556 17.634 51.147 1.00 15.29 276 SER A O 1
ATOM 3822 N N . LEU A 1 275 ? 20.478 18.307 50.185 1.00 14.07 277 LEU A N 1
ATOM 3823 C CA . LEU A 1 275 ? 19.789 19.039 49.115 1.00 14.34 277 LEU A CA 1
ATOM 3824 C C . LEU A 1 275 ? 18.969 18.123 48.238 1.00 14.44 277 LEU A C 1
ATOM 3825 O O . LEU A 1 275 ? 17.870 18.484 47.827 1.00 17.55 277 LEU A O 1
ATOM 3841 N N . ALA A 1 276 ? 19.480 16.933 47.966 1.00 16.54 278 ALA A N 1
ATOM 3842 C CA . ALA A 1 276 ? 18.720 16.002 47.119 1.00 14.16 278 ALA A CA 1
ATOM 3843 C C . ALA A 1 276 ? 17.343 15.718 47.735 1.00 20.84 278 ALA A C 1
ATOM 3844 O O . ALA A 1 276 ? 16.310 15.776 47.058 1.00 19.82 278 ALA A O 1
ATOM 3851 N N . VAL A 1 277 ? 17.310 15.415 49.026 1.00 17.60 279 VAL A N 1
ATOM 3852 C CA . VAL A 1 277 ? 16.030 15.138 49.674 1.00 16.27 279 VAL A CA 1
ATOM 3853 C C . VAL A 1 277 ? 15.161 16.388 49.761 1.00 16.49 279 VAL A C 1
ATOM 3854 O O . VAL A 1 277 ? 13.970 16.365 49.408 1.00 19.64 279 VAL A O 1
ATOM 3867 N N . ASP A 1 278 ? 15.746 17.502 50.204 1.00 19.46 280 ASP A N 1
ATOM 3868 C CA . ASP A 1 278 ? 15.018 18.747 50.287 1.00 21.33 280 ASP A CA 1
ATOM 3869 C C . ASP A 1 278 ? 14.397 19.210 48.967 1.00 27.00 280 ASP A C 1
ATOM 3870 O O . ASP A 1 278 ? 13.239 19.643 48.948 1.00 24.21 280 ASP A O 1
ATOM 3879 N N . HIS A 1 279 ? 15.128 19.091 47.862 1.00 19.01 281 HIS A N 1
ATOM 3880 C CA . HIS A 1 279 ? 14.551 19.444 46.578 1.00 21.90 281 HIS A CA 1
ATOM 3881 C C . HIS A 1 279 ? 13.560 18.392 46.077 1.00 25.38 281 HIS A C 1
ATOM 3882 O O . HIS A 1 279 ? 12.569 18.738 45.437 1.00 22.69 281 HIS A O 1
ATOM 3896 N N . LEU A 1 280 ? 13.783 17.122 46.394 1.00 25.44 282 LEU A N 1
ATOM 3897 C CA . LEU A 1 280 ? 12.777 16.131 46.039 1.00 26.71 282 LEU A CA 1
ATOM 3898 C C . LEU A 1 280 ? 11.470 16.480 46.752 1.00 32.37 282 LEU A C 1
ATOM 3899 O O . LEU A 1 280 ? 10.401 16.544 46.134 1.00 27.91 282 LEU A O 1
ATOM 3915 N N . VAL A 1 281 ? 11.548 16.740 48.051 1.00 28.15 283 VAL A N 1
ATOM 3916 C CA . VAL A 1 281 ? 10.345 17.025 48.815 1.00 29.16 283 VAL A CA 1
ATOM 3917 C C . VAL A 1 281 ? 9.638 18.268 48.275 1.00 41.80 283 VAL A C 1
ATOM 3918 O O . VAL A 1 281 ? 8.413 18.296 48.145 1.00 30.25 283 VAL A O 1
ATOM 3931 N N . ALA A 1 282 ? 10.406 19.302 47.962 1.00 32.63 284 ALA A N 1
ATOM 3932 C CA . ALA A 1 282 ? 9.816 20.530 47.456 1.00 23.14 284 ALA A CA 1
ATOM 3933 C C . ALA A 1 282 ? 9.138 20.321 46.099 1.00 31.79 284 ALA A C 1
ATOM 3934 O O . ALA A 1 282 ? 8.116 20.946 45.810 1.00 38.65 284 ALA A O 1
ATOM 3941 N N . GLN A 1 283 ? 9.711 19.456 45.268 1.00 33.59 285 GLN A N 1
ATOM 3942 C CA . GLN A 1 283 ? 9.140 19.174 43.957 1.00 33.30 285 GLN A CA 1
ATOM 3943 C C . GLN A 1 283 ? 7.882 18.327 44.110 1.00 36.14 285 GLN A C 1
ATOM 3944 O O . GLN A 1 283 ? 6.871 18.595 43.471 1.00 41.98 285 GLN A O 1
ATOM 3958 N N . ILE A 1 284 ? 7.962 17.319 44.976 1.00 32.23 286 ILE A N 1
ATOM 3959 C CA . ILE A 1 284 ? 6.824 16.468 45.291 1.00 33.51 286 ILE A CA 1
ATOM 3960 C C . ILE A 1 284 ? 5.656 17.303 45.800 1.00 47.23 286 ILE A C 1
ATOM 3961 O O . ILE A 1 284 ? 4.509 17.087 45.409 1.00 75.66 286 ILE A O 1
ATOM 3977 N N . GLN A 1 285 ? 5.950 18.263 46.669 1.00 29.86 287 GLN A N 1
ATOM 3978 C CA . GLN A 1 285 ? 4.902 19.070 47.269 1.00 31.17 287 GLN A CA 1
ATOM 3979 C C . GLN A 1 285 ? 4.554 20.320 46.441 1.00 53.54 287 GLN A C 1
ATOM 3980 O O . GLN A 1 285 ? 3.844 21.207 46.912 1.00 46.84 287 GLN A O 1
ATOM 3994 N N . GLY A 1 286 ? 5.043 20.374 45.204 1.00 64.78 288 GLY A N 1
ATOM 3995 C CA . GLY A 1 286 ? 4.615 21.383 44.246 1.00 65.84 288 GLY A CA 1
ATOM 3996 C C . GLY A 1 286 ? 5.012 22.830 44.506 1.00 55.30 288 GLY A C 1
ATOM 3997 O O . GLY A 1 286 ? 4.300 23.744 44.090 1.00 45.21 288 GLY A O 1
ATOM 4001 N N . GLN A 1 287 ? 6.139 23.061 45.172 1.00 37.82 289 GLN A N 1
ATOM 4002 C CA . GLN A 1 287 ? 6.591 24.433 45.395 1.00 42.45 289 GLN A CA 1
ATOM 4003 C C . GLN A 1 287 ? 8.056 24.622 45.047 1.00 48.47 289 GLN A C 1
ATOM 4004 O O . GLN A 1 287 ? 8.725 25.497 45.587 1.00 50.33 289 GLN A O 1
ATOM 4018 N N . GLU A 1 288 ? 8.544 23.796 44.129 1.00 51.70 290 GLU A N 1
ATOM 4019 C CA . GLU A 1 288 ? 9.827 24.050 43.502 1.00 59.51 290 GLU A CA 1
ATOM 4020 C C . GLU A 1 288 ? 9.602 24.722 42.159 1.00 74.36 290 GLU A C 1
ATOM 4021 O O . GLU A 1 288 ? 9.538 24.062 41.117 1.00 69.69 290 GLU A O 1
ATOM 4033 N N . GLY A 1 289 ? 9.465 26.042 42.203 1.00 95.02 291 GLY A N 1
ATOM 4034 C CA . GLY A 1 289 ? 9.346 26.847 41.004 1.00 101.08 291 GLY A CA 1
ATOM 4035 C C . GLY A 1 289 ? 10.601 26.797 40.150 1.00 97.28 291 GLY A C 1
ATOM 4036 O O . GLY A 1 289 ? 11.579 27.504 40.405 1.00 101.94 291 GLY A O 1
ATOM 4040 N N . GLN A 1 290 ? 10.562 25.942 39.135 1.00 80.60 292 GLN A N 1
ATOM 4041 C CA . GLN A 1 290 ? 11.615 25.850 38.130 1.00 63.89 292 GLN A CA 1
ATOM 4042 C C . GLN A 1 290 ? 12.939 25.364 38.721 1.00 48.14 292 GLN A C 1
ATOM 4043 O O . GLN A 1 290 ? 13.769 26.160 39.167 1.00 46.14 292 GLN A O 1
ATOM 4057 N N . PRO A 1 291 ? 13.142 24.039 38.721 1.00 45.78 293 PRO A N 1
ATOM 4058 C CA . PRO A 1 291 ? 14.433 23.513 39.180 1.00 28.40 293 PRO A CA 1
ATOM 4059 C C . PRO A 1 291 ? 15.607 24.074 38.390 1.00 35.55 293 PRO A C 1
ATOM 4060 O O . PRO A 1 291 ? 15.460 24.522 37.254 1.00 70.05 293 PRO A O 1
ATOM 4071 N N . LYS A 1 292 ? 16.775 24.029 39.021 1.00 28.46 294 LYS A N 1
ATOM 4072 C CA . LYS A 1 292 ? 18.000 24.600 38.489 1.00 26.20 294 LYS A CA 1
ATOM 4073 C C . LYS A 1 292 ? 19.152 23.823 39.113 1.00 23.93 294 LYS A C 1
ATOM 4074 O O . LYS A 1 292 ? 19.089 23.506 40.297 1.00 23.92 294 LYS A O 1
ATOM 4093 N N . ASP A 1 293 ? 20.192 23.532 38.335 1.00 22.39 295 ASP A N 1
ATOM 4094 C CA . ASP A 1 293 ? 21.357 22.827 38.852 1.00 22.12 295 ASP A CA 1
ATOM 4095 C C . ASP A 1 293 ? 22.072 23.584 39.992 1.00 20.81 295 ASP A C 1
ATOM 4096 O O . ASP A 1 293 ? 22.104 24.821 40.044 1.00 19.02 295 ASP A O 1
ATOM 4105 N N . ILE A 1 294 ? 22.644 22.828 40.920 1.00 15.66 296 ILE A N 1
ATOM 4106 C CA . ILE A 1 294 ? 23.326 23.412 42.068 1.00 16.26 296 ILE A CA 1
ATOM 4107 C C . ILE A 1 294 ? 24.762 22.918 42.083 1.00 16.04 296 ILE A C 1
ATOM 4108 O O . ILE A 1 294 ? 25.020 21.723 42.045 1.00 14.70 296 ILE A O 1
ATOM 4124 N N . ASP A 1 295 ? 25.680 23.875 42.097 1.00 17.83 297 ASP A N 1
ATOM 4125 C CA . ASP A 1 295 ? 27.089 23.643 42.257 1.00 17.91 297 ASP A CA 1
ATOM 4126 C C . ASP A 1 295 ? 27.414 23.598 43.745 1.00 13.46 297 ASP A C 1
ATOM 4127 O O . ASP A 1 295 ? 27.515 24.628 44.394 1.00 19.48 297 ASP A O 1
ATOM 4136 N N . THR A 1 296 ? 27.602 22.407 44.285 1.00 12.25 298 THR A N 1
ATOM 4137 C CA . THR A 1 296 ? 27.836 22.276 45.720 1.00 12.11 298 THR A CA 1
ATOM 4138 C C . THR A 1 296 ? 29.285 22.631 46.142 1.00 14.85 298 THR A C 1
ATOM 4139 O O . THR A 1 296 ? 29.565 22.764 47.348 1.00 15.72 298 THR A O 1
ATOM 4150 N N . GLY A 1 297 ? 30.190 22.799 45.168 1.00 15.51 299 GLY A N 1
ATOM 4151 C CA . GLY A 1 297 ? 31.503 23.333 45.430 1.00 14.30 299 GLY A CA 1
ATOM 4152 C C . GLY A 1 297 ? 32.481 22.293 45.931 1.00 10.89 299 GLY A C 1
ATOM 4153 O O . GLY A 1 297 ? 32.103 21.167 46.286 1.00 14.39 299 GLY A O 1
ATOM 4157 N N A VAL A 1 298 ? 33.753 22.673 46.000 0.56 14.99 300 VAL A N 1
ATOM 4158 N N B VAL A 1 298 ? 33.739 22.696 45.960 0.44 15.08 300 VAL A N 1
ATOM 4159 C CA A VAL A 1 298 ? 34.827 21.735 46.322 0.56 16.09 300 VAL A CA 1
ATOM 4160 C CA B VAL A 1 298 ? 34.816 21.837 46.387 0.44 15.83 300 VAL A CA 1
ATOM 4161 C C A VAL A 1 298 ? 35.960 22.526 46.986 0.56 15.48 300 VAL A C 1
ATOM 4162 C C B VAL A 1 298 ? 35.707 22.671 47.296 0.44 18.43 300 VAL A C 1
ATOM 4163 O O A VAL A 1 298 ? 36.274 23.624 46.525 0.56 13.65 300 VAL A O 1
ATOM 4164 O O B VAL A 1 298 ? 35.626 23.909 47.331 0.44 13.11 300 VAL A O 1
ATOM 4189 N N . THR A 1 299 ? 36.521 21.983 48.078 1.00 16.35 301 THR A N 1
ATOM 4190 C CA . THR A 1 299 ? 37.519 22.648 48.902 1.00 11.48 301 THR A CA 1
ATOM 4191 C C . THR A 1 299 ? 38.890 22.019 48.583 1.00 12.93 301 THR A C 1
ATOM 4192 O O . THR A 1 299 ? 39.028 20.793 48.609 1.00 13.91 301 THR A O 1
ATOM 4204 N N . VAL A 1 300 ? 39.867 22.854 48.245 1.00 16.20 302 VAL A N 1
ATOM 4205 C CA . VAL A 1 300 ? 41.255 22.405 48.112 1.00 11.93 302 VAL A CA 1
ATOM 4206 C C . VAL A 1 300 ? 41.842 22.236 49.521 1.00 10.66 302 VAL A C 1
ATOM 4207 O O . VAL A 1 300 ? 41.969 23.220 50.278 1.00 16.62 302 VAL A O 1
ATOM 4220 N N . VAL A 1 301 ? 42.188 21.001 49.891 1.00 12.59 303 VAL A N 1
ATOM 4221 C CA . VAL A 1 301 ? 42.621 20.700 51.255 1.00 15.00 303 VAL A CA 1
ATOM 4222 C C . VAL A 1 301 ? 44.039 20.195 51.237 1.00 16.90 303 VAL A C 1
ATOM 4223 O O . VAL A 1 301 ? 44.397 19.294 50.465 1.00 15.93 303 VAL A O 1
ATOM 4236 N N . THR A 1 302 ? 44.836 20.802 52.097 1.00 14.80 304 THR A N 1
ATOM 4237 C CA . THR A 1 302 ? 46.196 20.365 52.365 1.00 13.71 304 THR A CA 1
ATOM 4238 C C . THR A 1 302 ? 46.315 20.032 53.837 1.00 19.64 304 THR A C 1
ATOM 4239 O O . THR A 1 302 ? 45.353 20.167 54.590 1.00 19.15 304 THR A O 1
ATOM 4250 N N . LYS A 1 303 ? 47.510 19.626 54.245 1.00 18.84 305 LYS A N 1
ATOM 4251 C CA . LYS A 1 303 ? 47.791 19.351 55.653 1.00 27.87 305 LYS A CA 1
ATOM 4252 C C . LYS A 1 303 ? 47.370 20.533 56.531 1.00 20.95 305 LYS A C 1
ATOM 4253 O O . LYS A 1 303 ? 46.946 20.342 57.682 1.00 22.75 305 LYS A O 1
ATOM 4272 N N . ASP A 1 304 ? 47.436 21.740 55.985 1.00 18.74 306 AS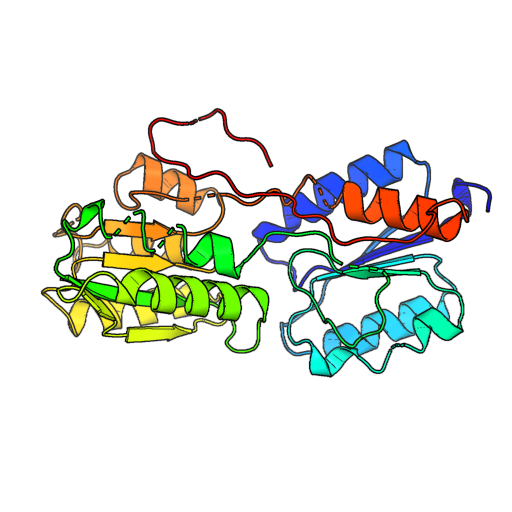P A N 1
ATOM 4273 C CA . ASP A 1 304 ? 47.264 22.950 56.805 1.00 23.53 306 ASP A CA 1
ATOM 4274 C C . ASP A 1 304 ? 45.824 23.239 57.133 1.00 24.13 306 ASP A C 1
ATOM 4275 O O . ASP A 1 304 ? 45.544 23.847 58.171 1.00 23.96 306 ASP A O 1
ATOM 4284 N N . ASN A 1 305 ? 44.900 22.833 56.270 1.00 19.27 307 ASN A N 1
ATOM 4285 C CA . ASN A 1 305 ? 43.467 23.072 56.539 1.00 20.09 307 ASN A CA 1
ATOM 4286 C C . ASN A 1 305 ? 42.634 21.795 56.581 1.00 11.07 307 ASN A C 1
ATOM 4287 O O . ASN A 1 305 ? 41.452 21.815 56.291 1.00 14.88 307 ASN A O 1
ATOM 4332 N N A THR A 1 307 ? 41.584 20.167 58.884 0.48 11.72 309 THR A N 1
ATOM 4333 N N B THR A 1 307 ? 41.492 19.978 59.003 0.52 13.60 309 THR A N 1
ATOM 4334 C CA A THR A 1 307 ? 40.839 20.018 60.129 0.48 15.32 309 THR A CA 1
ATOM 4335 C CA B THR A 1 307 ? 40.500 19.789 60.074 0.52 16.19 309 THR A CA 1
ATOM 4336 C C A THR A 1 307 ? 39.561 20.870 60.133 0.48 20.19 309 THR A C 1
ATOM 4337 C C B THR A 1 307 ? 39.299 20.712 59.978 0.52 21.75 309 THR A C 1
ATOM 4338 O O A THR A 1 307 ? 38.742 20.724 61.045 0.48 23.14 309 THR A O 1
ATOM 4339 O O B THR A 1 307 ? 38.323 20.540 60.720 0.52 23.35 309 THR A O 1
ATOM 4360 N N . SER A 1 308 ? 39.367 21.704 59.099 1.00 15.44 310 SER A N 1
ATOM 4361 C CA . SER A 1 308 ? 38.372 22.778 59.128 1.00 19.84 310 SER A CA 1
ATOM 4362 C C . SER A 1 308 ? 37.461 22.833 57.905 1.00 18.56 310 SER A C 1
ATOM 4363 O O . SER A 1 308 ? 36.538 23.650 57.861 1.00 25.34 310 SER A O 1
ATOM 4372 N N . TYR A 1 309 ? 37.704 21.996 56.892 1.00 14.37 311 TYR A N 1
ATOM 4373 C CA . TYR A 1 309 ? 36.832 21.960 55.747 1.00 14.83 311 TYR A CA 1
ATOM 4374 C C . TYR A 1 309 ? 35.545 21.261 56.183 1.00 20.32 311 TYR A C 1
ATOM 4375 O O . TYR A 1 309 ? 35.537 20.481 57.147 1.00 17.85 311 TYR A O 1
ATOM 4393 N N . THR A 1 310 ? 34.482 21.531 55.449 1.00 13.32 312 THR A N 1
ATOM 4394 C CA . THR A 1 310 ? 33.199 20.834 55.650 1.00 20.72 312 THR A CA 1
ATOM 4395 C C . THR A 1 310 ? 32.626 20.340 54.319 1.00 17.87 312 THR A C 1
ATOM 4396 O O . THR A 1 310 ? 33.121 20.696 53.225 1.00 12.33 312 THR A O 1
ATOM 4407 N N . LYS A 1 311 ? 31.616 19.470 54.423 1.00 15.18 313 LYS A N 1
ATOM 4408 C CA . LYS A 1 311 ? 31.100 18.693 53.282 1.00 16.06 313 LYS A CA 1
ATOM 4409 C C . LYS A 1 311 ? 29.608 18.881 53.033 1.00 14.27 313 LYS A C 1
ATOM 4410 O O . LYS A 1 311 ? 29.045 19.929 53.391 1.00 13.86 313 LYS A O 1
#

InterPro domains:
  IPR025997 Periplasmic binding protein [PF13407] (34-290)
  IPR028082 Periplasmic binding protein-like I [SSF53822] (35-311)
  IPR050555 Bacterial Solute-Binding Protein 2 [PTHR30036] (12-309)

Solvent-accessible surface area: 12506 Å² total

Foldseek 3Di:
DPQAAAEEEEEELAPDDLQVLLVQLLVVLSVVSNHHYYYDGFHANDQVRVLVVLVVCLVVVHAEYEYAHSAQVSNLPNCVSVVSNHQYAYEDFDNVNSPHLYEWAPQLVLLLCLVVCVVCVLAFEEEEEEADPRTPSRVSSVNSVVVNNVVRPRYDHPYYYYQNLDLVSLLVVLVVVCVVCVGGAEYEYSDQNNQLNQLVNCPDPVNVVAPRHAYEYEDPPPSNVVCLVVRSYFKYHIASSVNNVSNVVSVCVSVPNPDRDDYHHRDTDIDHPVCVPDHD

CATH classification: 3.40.50.2300 (+1 more: 3.40.50.2300)

Radius of gyration: 19.79 Å; Cα contacts (8 Å, |Δi|>4): 623; chains: 1; bounding box: 61×31×32 Å